Protein AF-A0A2E1Q0H0-F1 (afdb_monomer)

pLDDT: mean 89.36, std 10.42, range [52.34, 98.38]

Foldseek 3Di:
DWAEEEEEAPFPCLVVLVVQCCVVPVRHYYQYNDQFPLVSVLVVLVVTPDQKYKYQYSQKHFDPPDDPDCPPPPDDLLEKEAEWEQELLLRDIDRQSTIIMDGSVLSVDDDQPALDSRQSSRVHYHYDDHYTTYGHQQPDLLSLLLSLLSVLLCLLLVRHPPDDPVVSVVSLCSQQPPQRPGPNSVSSNNSNVNSNVCCVVPSVCVCSSPSVVSSVVVCVVPPDD

Nearest PDB structures (foldseek):
  7msp-assembly2_B  TM=4.372E-01  e=1.118E-04  Bacillus subtilis subsp. subtilis str. 168
  3hl3-assembly1_A  TM=5.831E-01  e=4.406E-03  Bacillus anthracis
  5xhw-assembly1_A  TM=5.240E-01  e=6.925E-03  Yersinia pseudotuberculosis
  7d46-assembly1_F  TM=4.540E-01  e=5.608E-02  Homo sapiens
  6oew-assembly1_A  TM=4.054E-01  e=6.279E-02  Leptospira borgpetersenii serovar Hardjo-bovis str. JB197

Solvent-accessible surface area (backbone atoms only — not comparable to full-atom values): 12324 Å² total; per-residue (Å²): 127,60,42,39,30,38,40,32,66,83,51,89,48,22,66,61,30,47,51,59,46,37,76,77,38,76,82,49,42,77,47,68,66,47,80,51,71,64,55,39,52,38,53,46,40,71,69,39,87,41,74,35,32,36,40,34,36,24,36,33,39,71,41,88,90,45,71,83,72,58,89,87,56,88,76,56,82,72,35,29,39,32,23,23,8,36,35,69,73,45,76,45,72,39,69,62,70,29,43,32,38,38,43,37,70,65,57,72,64,92,80,82,85,44,94,50,53,72,60,60,59,30,88,41,73,42,79,42,99,47,67,35,26,37,49,53,53,46,92,41,58,67,45,12,17,50,54,28,15,48,49,31,17,41,60,62,43,61,72,53,74,91,68,48,70,69,64,45,52,51,51,55,46,28,45,68,66,47,82,42,92,52,93,28,37,71,28,27,36,50,14,23,54,52,14,36,51,45,19,72,79,40,59,82,49,90,53,69,82,38,62,69,59,50,52,52,50,53,42,56,76,75,71,56,131

Radius of gyration: 16.9 Å; Cα contacts (8 Å, |Δi|>4): 425; chains: 1; bounding box: 39×38×56 Å

Secondary structure (DSSP, 8-state):
--EEEEEESS-TTHHHHHHHHHHH-TT-EEEES-SSHHHHHHHHHHH-SSSEEEEEETTEEEPTT-----TT----TT-EEEEEEEETTTTEEESTT--EEEEGGGGSSS----SSHHHHHHSSEEEEEEEEEEE---SSHHHHHHHHHHHHHHHHHT-STT--HHHHHHHHHHHHH----STTHHHHHHHHHHHHHHHHH-TT-TTTT-HHHHHHHHHHHHT--

Structure (mmCIF, N/CA/C/O backbone):
data_AF-A0A2E1Q0H0-F1
#
_entry.id   AF-A0A2E1Q0H0-F1
#
loop_
_atom_site.group_PDB
_atom_site.id
_atom_site.type_symbol
_atom_site.label_atom_id
_atom_site.label_alt_id
_atom_site.label_comp_id
_atom_site.label_asym_id
_atom_site.label_entity_id
_atom_site.label_seq_id
_atom_site.pdbx_PDB_ins_code
_atom_site.Cartn_x
_atom_site.Cartn_y
_atom_site.Cartn_z
_atom_site.occupancy
_atom_site.B_iso_or_equiv
_atom_site.auth_seq_id
_atom_site.auth_comp_id
_atom_site.auth_asym_id
_atom_site.auth_atom_id
_atom_site.pdbx_PDB_model_num
ATOM 1 N N . MET A 1 1 ? -13.600 -2.087 20.059 1.00 85.31 1 MET A N 1
ATOM 2 C CA . MET A 1 1 ? -12.785 -2.436 18.878 1.00 85.31 1 MET A CA 1
ATOM 3 C C . MET A 1 1 ? -12.964 -1.301 17.889 1.00 85.31 1 MET A C 1
ATOM 5 O O . MET A 1 1 ? -14.052 -0.739 17.881 1.00 85.31 1 MET A O 1
ATOM 9 N N . PHE A 1 2 ? -11.919 -0.896 17.174 1.00 93.56 2 PHE A N 1
ATOM 10 C CA . PHE A 1 2 ? -12.047 0.156 16.162 1.00 93.56 2 PHE A CA 1
ATOM 11 C C . PHE A 1 2 ? -12.665 -0.401 14.882 1.00 93.56 2 PHE A C 1
ATOM 13 O O . PHE A 1 2 ? -12.573 -1.607 14.640 1.00 93.56 2 PHE A O 1
ATOM 20 N N . ASP A 1 3 ? -13.283 0.469 14.086 1.00 96.50 3 ASP A N 1
ATOM 21 C CA . ASP A 1 3 ? -13.816 0.093 12.776 1.00 96.50 3 ASP A CA 1
ATOM 22 C C . ASP A 1 3 ? -12.697 -0.434 11.862 1.00 96.50 3 ASP A C 1
ATOM 24 O O . ASP A 1 3 ? -11.571 0.065 11.902 1.00 96.50 3 ASP A O 1
ATOM 28 N N . ILE A 1 4 ? -13.003 -1.436 11.033 1.00 98.00 4 ILE A N 1
ATOM 29 C CA . ILE A 1 4 ? -12.069 -2.012 10.055 1.00 98.00 4 ILE A CA 1
ATOM 30 C C . ILE A 1 4 ? -12.620 -1.756 8.657 1.00 98.00 4 ILE A C 1
ATOM 32 O O . ILE A 1 4 ? -13.712 -2.223 8.330 1.00 98.00 4 ILE A O 1
ATOM 36 N N . PHE A 1 5 ? -11.840 -1.075 7.823 1.00 98.31 5 PHE A N 1
ATOM 37 C CA . PHE A 1 5 ? -12.171 -0.821 6.427 1.00 98.31 5 PHE A CA 1
ATOM 38 C C . PHE A 1 5 ? -11.182 -1.524 5.499 1.00 98.31 5 PHE A C 1
ATOM 40 O O . PHE A 1 5 ? -9.992 -1.219 5.475 1.00 98.31 5 PHE A O 1
ATOM 47 N N . PHE A 1 6 ? -11.680 -2.461 4.702 1.00 98.19 6 PHE A N 1
ATOM 48 C CA . PHE A 1 6 ? -10.952 -3.019 3.571 1.00 98.19 6 PHE A CA 1
ATOM 49 C C . PHE A 1 6 ? -11.075 -2.068 2.381 1.00 98.19 6 PHE A C 1
ATOM 51 O O . PHE A 1 6 ? -12.187 -1.749 1.954 1.00 98.19 6 PHE A O 1
ATOM 58 N N . VAL A 1 7 ? -9.951 -1.597 1.857 1.00 97.44 7 VAL A N 1
ATOM 59 C CA . VAL A 1 7 ? -9.887 -0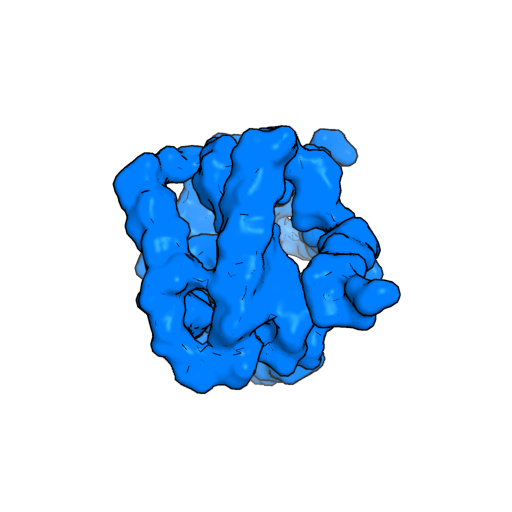.552 0.835 1.00 97.44 7 VAL A CA 1
ATOM 60 C C . VAL A 1 7 ? -9.337 -1.151 -0.448 1.00 97.44 7 VAL A C 1
ATOM 62 O O . VAL A 1 7 ? -8.189 -1.568 -0.497 1.00 97.44 7 VAL A O 1
ATOM 65 N N . SER A 1 8 ? -10.159 -1.193 -1.494 1.00 95.88 8 SER A N 1
ATOM 66 C CA . SER A 1 8 ? -9.814 -1.846 -2.765 1.00 95.88 8 SER A CA 1
ATOM 67 C C . SER A 1 8 ? -10.192 -0.990 -3.967 1.00 95.88 8 SER A C 1
ATOM 69 O O . SER A 1 8 ? -11.183 -0.256 -3.931 1.00 95.88 8 SER A O 1
ATOM 71 N N . TYR A 1 9 ? -9.442 -1.119 -5.053 1.00 94.00 9 TYR A N 1
ATOM 72 C CA . TYR A 1 9 ? -9.681 -0.402 -6.298 1.00 94.00 9 TYR A CA 1
ATOM 73 C C . TYR A 1 9 ? -9.649 -1.333 -7.512 1.00 94.00 9 TYR A C 1
ATOM 75 O O . TYR A 1 9 ? -10.709 -1.666 -8.038 1.00 94.00 9 TYR A O 1
ATOM 83 N N . ARG A 1 10 ? -8.459 -1.750 -7.956 1.00 91.75 10 ARG A N 1
ATOM 84 C CA . ARG A 1 10 ? -8.250 -2.554 -9.179 1.00 91.75 10 ARG A CA 1
ATOM 85 C C . ARG A 1 10 ? -7.415 -3.813 -8.935 1.00 91.75 10 ARG A C 1
ATOM 87 O O . ARG A 1 10 ? -6.972 -4.423 -9.898 1.00 91.75 10 ARG A O 1
ATOM 94 N N . GLU A 1 11 ? -7.157 -4.166 -7.678 1.00 92.69 11 GLU A N 1
ATOM 95 C CA . GLU A 1 11 ? -6.350 -5.331 -7.326 1.00 92.69 11 GLU A CA 1
ATOM 96 C C . GLU A 1 11 ? -7.116 -6.620 -7.645 1.00 92.69 11 GLU A C 1
ATOM 98 O O . GLU A 1 11 ? -8.209 -6.854 -7.125 1.00 92.69 11 GLU A O 1
ATOM 103 N N . SER A 1 12 ? -6.518 -7.475 -8.466 1.00 91.81 12 SER A N 1
ATOM 104 C CA . SER A 1 12 ? -7.071 -8.762 -8.906 1.00 91.81 12 SER A CA 1
ATOM 105 C C . SER A 1 12 ? -7.474 -9.691 -7.752 1.00 91.81 12 SER A C 1
ATOM 107 O O .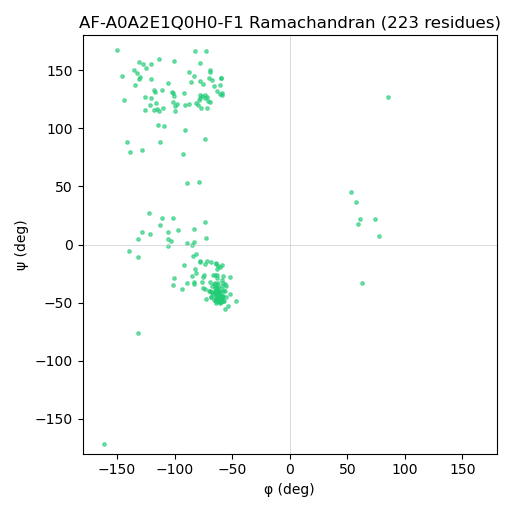 SER A 1 12 ? -8.508 -10.354 -7.822 1.00 91.81 12 SER A O 1
ATOM 109 N N . ASN A 1 13 ? -6.718 -9.685 -6.650 1.00 91.38 13 ASN A N 1
ATOM 110 C CA . ASN A 1 13 ? -6.992 -10.506 -5.465 1.00 91.38 13 ASN A CA 1
ATOM 111 C C . ASN A 1 13 ? -7.900 -9.859 -4.408 1.00 91.38 13 ASN A C 1
ATOM 113 O O . ASN A 1 13 ? -8.171 -10.490 -3.380 1.00 91.38 13 ASN A O 1
ATOM 117 N N . ALA A 1 14 ? -8.402 -8.640 -4.632 1.00 95.38 14 ALA A N 1
ATOM 118 C CA . ALA A 1 14 ? -9.162 -7.909 -3.618 1.00 95.38 14 ALA A CA 1
ATOM 119 C C . ALA A 1 14 ? -10.397 -8.670 -3.118 1.00 95.38 14 ALA A C 1
ATOM 121 O O . ALA A 1 14 ? -10.673 -8.664 -1.920 1.00 95.38 14 ALA A O 1
ATOM 122 N N . ASP A 1 15 ? -11.133 -9.346 -4.002 1.00 96.94 15 ASP A N 1
ATOM 123 C CA . ASP A 1 15 ? -12.352 -10.066 -3.615 1.00 96.94 15 ASP A CA 1
ATOM 124 C C . ASP A 1 15 ? -12.057 -11.273 -2.727 1.00 96.94 15 ASP A C 1
ATOM 126 O O . ASP A 1 15 ? -12.742 -11.496 -1.727 1.00 96.94 15 ASP A O 1
ATOM 130 N N . LYS A 1 16 ? -10.997 -12.020 -3.042 1.00 95.94 16 LYS A N 1
ATOM 131 C CA . LYS A 1 16 ? -10.551 -13.150 -2.225 1.00 95.94 16 LYS A CA 1
ATOM 132 C C . LYS A 1 16 ? -10.064 -12.678 -0.855 1.00 95.94 16 LYS A C 1
ATOM 134 O O . LYS A 1 16 ? -10.500 -13.209 0.164 1.00 95.94 16 LYS A O 1
ATOM 139 N N . ASN A 1 17 ? -9.222 -11.646 -0.827 1.00 96.31 17 ASN A N 1
ATOM 140 C CA . ASN A 1 17 ? -8.716 -11.057 0.414 1.00 96.31 17 ASN A CA 1
ATOM 141 C C . ASN A 1 17 ? -9.853 -10.487 1.280 1.00 96.31 17 ASN A C 1
ATOM 143 O O . ASN A 1 17 ? -9.841 -10.638 2.503 1.00 96.31 17 ASN A O 1
ATOM 147 N N . TRP A 1 18 ? -10.868 -9.889 0.652 1.00 97.88 18 TRP A N 1
ATOM 148 C CA . TRP A 1 18 ? -12.070 -9.414 1.329 1.00 97.88 18 TRP A CA 1
ATOM 149 C C . TRP A 1 18 ? -12.860 -10.552 1.980 1.00 97.88 18 TRP A C 1
ATOM 151 O O . TRP A 1 18 ? -13.240 -10.434 3.145 1.00 97.88 18 TRP A O 1
ATOM 161 N N . VAL A 1 19 ? -13.094 -11.654 1.259 1.00 97.94 19 VAL A N 1
ATOM 162 C CA . VAL A 1 19 ? -13.788 -12.833 1.801 1.00 97.94 19 VAL A CA 1
ATOM 163 C C . VAL A 1 19 ? -13.026 -13.406 2.999 1.00 97.94 19 VAL A C 1
ATOM 165 O O . VAL A 1 19 ? -13.635 -13.632 4.047 1.00 97.94 19 VAL A O 1
ATOM 168 N N . ASP A 1 20 ? -11.704 -13.557 2.888 1.00 96.50 20 ASP A N 1
ATOM 169 C CA . ASP A 1 20 ? -10.841 -14.045 3.973 1.00 96.50 20 ASP A CA 1
ATOM 170 C C . ASP A 1 20 ? -10.902 -13.131 5.213 1.00 96.50 20 ASP A C 1
ATOM 172 O O . ASP A 1 20 ? -11.022 -13.612 6.347 1.00 96.50 20 ASP A O 1
ATOM 176 N N . LEU A 1 21 ? -10.854 -11.806 5.018 1.00 97.62 21 LEU A N 1
ATOM 177 C CA . LEU A 1 21 ? -10.979 -10.832 6.105 1.00 97.62 21 LEU A CA 1
ATOM 178 C C . LEU A 1 21 ? -12.363 -10.910 6.758 1.00 97.62 21 LEU A C 1
ATOM 180 O O . LEU A 1 21 ? -12.457 -11.010 7.981 1.00 97.62 21 LEU A O 1
ATOM 184 N N . LYS A 1 22 ? -13.432 -10.875 5.957 1.00 97.88 22 LYS A N 1
ATOM 185 C CA . LYS A 1 22 ? -14.823 -10.835 6.428 1.00 97.88 22 LYS A CA 1
ATOM 186 C C . LYS A 1 22 ? -15.216 -12.108 7.176 1.00 97.88 22 LYS A C 1
ATOM 188 O O . LYS A 1 22 ? -15.978 -12.028 8.135 1.00 97.88 22 LYS A O 1
ATOM 193 N N . ALA A 1 23 ? -14.662 -13.257 6.787 1.00 97.56 23 ALA A N 1
ATOM 194 C CA . ALA A 1 23 ? -14.858 -14.522 7.491 1.00 97.56 23 ALA A CA 1
ATOM 195 C C . ALA A 1 23 ? -14.297 -14.494 8.924 1.00 97.56 23 ALA A C 1
ATOM 197 O O . ALA A 1 23 ? -14.882 -15.092 9.825 1.00 97.56 23 ALA A O 1
ATOM 198 N N . ARG A 1 24 ? -13.180 -13.787 9.150 1.00 96.00 24 ARG A N 1
ATOM 199 C CA . ARG A 1 24 ? -12.546 -13.646 10.474 1.00 96.00 24 ARG A CA 1
ATOM 200 C C . ARG A 1 24 ? -13.082 -12.461 11.272 1.00 96.00 24 ARG A C 1
ATOM 202 O O . ARG A 1 24 ? -13.171 -12.540 12.493 1.00 96.00 24 ARG A O 1
ATOM 209 N N . PHE A 1 25 ? -13.445 -11.380 10.588 1.00 96.69 25 PHE A N 1
ATOM 210 C CA . PHE A 1 25 ? -13.912 -10.129 11.178 1.00 96.69 25 PHE A CA 1
ATOM 211 C C . PHE A 1 25 ? -15.243 -9.712 10.529 1.00 96.69 25 PHE A C 1
ATOM 213 O O . PHE A 1 25 ? -15.258 -8.858 9.639 1.00 96.69 25 PHE A O 1
ATOM 220 N N . PRO A 1 26 ? -16.382 -10.288 10.969 1.00 97.19 26 PRO A N 1
ATOM 221 C CA . PRO A 1 26 ? -17.691 -10.050 10.355 1.00 97.19 26 PRO A CA 1
ATOM 222 C C . PRO A 1 26 ? -18.164 -8.594 10.387 1.00 97.19 26 PRO A C 1
ATOM 224 O O . PRO A 1 26 ? -19.006 -8.220 9.579 1.00 97.19 26 PRO A O 1
ATOM 227 N N . GLU A 1 27 ? -17.614 -7.757 11.266 1.00 96.19 27 GLU A N 1
ATOM 228 C CA . GLU A 1 27 ? -17.919 -6.319 11.350 1.00 96.19 27 GLU A CA 1
ATOM 229 C C . GLU A 1 27 ? -17.105 -5.463 10.365 1.00 96.19 27 GLU A C 1
ATOM 231 O O . GLU A 1 27 ? -17.392 -4.280 10.194 1.00 96.19 27 GLU A O 1
ATOM 236 N N . ALA A 1 28 ? -16.096 -6.035 9.691 1.00 98.00 28 ALA A N 1
ATOM 237 C CA . ALA A 1 28 ? -15.306 -5.301 8.708 1.00 98.00 28 ALA A CA 1
ATOM 238 C C . ALA A 1 28 ? -16.201 -4.771 7.579 1.00 98.00 28 ALA A C 1
ATOM 240 O O . ALA A 1 28 ? -17.147 -5.436 7.146 1.00 98.00 28 ALA A O 1
ATOM 241 N N . GLN A 1 29 ? -15.892 -3.581 7.084 1.00 98.38 29 GLN A N 1
ATOM 242 C CA . GLN A 1 29 ? -16.587 -2.919 5.982 1.00 98.38 29 GLN A CA 1
ATOM 243 C C . GLN A 1 29 ? -15.651 -2.811 4.779 1.00 98.38 29 GLN A C 1
ATOM 245 O O . GLN A 1 29 ? -14.433 -2.904 4.931 1.00 98.38 29 GLN A O 1
ATOM 250 N N . ARG A 1 30 ? -16.203 -2.626 3.578 1.00 98.25 30 ARG A N 1
ATOM 251 C CA . ARG A 1 30 ? -15.415 -2.493 2.348 1.00 98.25 30 ARG A CA 1
ATOM 252 C C . ARG A 1 30 ? -15.692 -1.159 1.674 1.0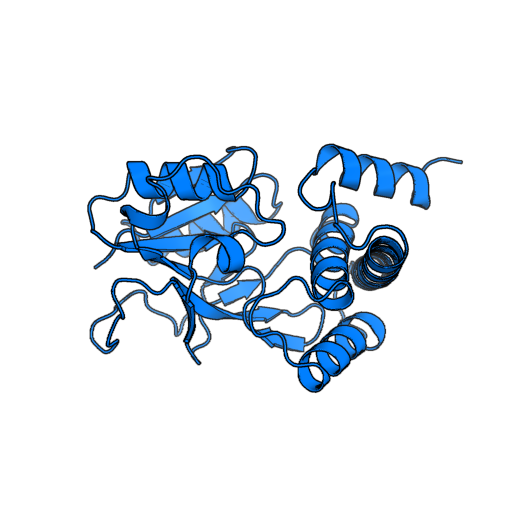0 98.25 30 ARG A C 1
ATOM 254 O O . ARG A 1 30 ? -16.837 -0.857 1.355 1.00 98.25 30 ARG A O 1
ATOM 261 N N . ILE A 1 31 ? -14.625 -0.414 1.407 1.00 98.06 31 ILE A N 1
ATOM 262 C CA . ILE A 1 31 ? -14.612 0.732 0.502 1.00 98.06 31 ILE A CA 1
ATOM 263 C C . ILE A 1 31 ? -14.025 0.243 -0.822 1.00 98.06 31 ILE A C 1
A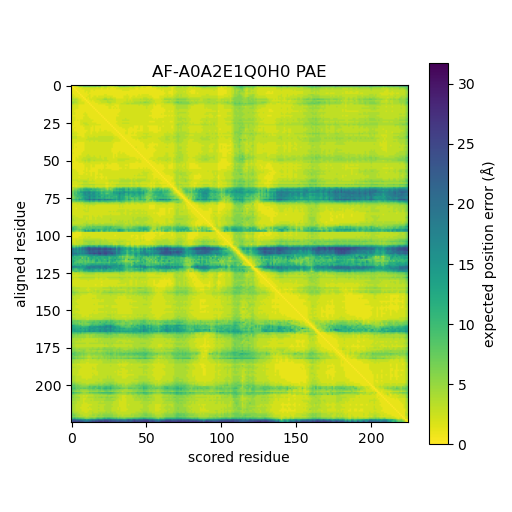TOM 265 O O . ILE A 1 31 ? -12.898 -0.257 -0.868 1.00 98.06 31 ILE A O 1
ATOM 269 N N . HIS A 1 32 ? -14.805 0.331 -1.898 1.00 97.62 32 HIS A N 1
ATOM 270 C CA . HIS A 1 32 ? -14.414 -0.191 -3.204 1.00 97.62 32 HIS A CA 1
ATOM 271 C C . HIS A 1 32 ? -14.625 0.836 -4.318 1.00 97.62 32 HIS A C 1
ATOM 273 O O . HIS A 1 32 ? -15.607 1.575 -4.304 1.00 97.62 32 HIS A O 1
ATOM 279 N N . GLY A 1 33 ? -13.710 0.863 -5.289 1.00 95.88 33 GLY A N 1
ATOM 280 C CA . GLY A 1 33 ? -13.867 1.644 -6.520 1.00 95.88 33 GLY A CA 1
ATOM 281 C C . GLY A 1 33 ? -13.602 3.146 -6.368 1.00 95.88 33 GLY A C 1
ATOM 282 O O . GLY A 1 33 ? -13.817 3.902 -7.313 1.00 95.88 33 GLY A O 1
ATOM 283 N N . VAL A 1 34 ? -13.113 3.595 -5.209 1.00 94.56 34 VAL A N 1
ATOM 284 C CA . VAL A 1 34 ? -12.784 5.007 -4.975 1.00 94.56 34 VAL A CA 1
ATOM 285 C C . VAL A 1 34 ? -11.423 5.330 -5.592 1.00 94.56 34 VAL A C 1
ATOM 287 O O . VAL A 1 34 ? -10.406 4.740 -5.229 1.00 94.56 34 VAL A O 1
ATOM 290 N N . ARG A 1 35 ? -11.397 6.282 -6.531 1.00 91.25 35 ARG A N 1
ATOM 291 C CA . ARG A 1 35 ? -10.165 6.705 -7.209 1.00 91.25 35 ARG A CA 1
ATOM 292 C C . ARG A 1 35 ? -9.244 7.452 -6.241 1.00 91.25 35 ARG A C 1
ATOM 294 O O . ARG A 1 35 ? -9.615 8.502 -5.719 1.00 91.25 35 ARG A O 1
ATOM 301 N N . GLY A 1 36 ? -8.020 6.948 -6.089 1.00 88.00 36 GLY A N 1
ATOM 302 C CA . GLY A 1 36 ? -6.984 7.526 -5.232 1.00 88.00 36 GLY A CA 1
ATOM 303 C C . GLY A 1 36 ? -7.094 7.055 -3.780 1.00 88.00 36 GLY A C 1
ATOM 304 O O . GLY A 1 36 ? -8.140 7.183 -3.147 1.00 88.00 36 GLY A O 1
ATOM 305 N N . ILE A 1 37 ? -5.988 6.538 -3.235 1.00 88.19 37 ILE A N 1
ATOM 306 C CA . ILE A 1 37 ? -5.973 5.923 -1.898 1.00 88.19 37 ILE A CA 1
ATOM 307 C C . ILE A 1 37 ? -6.334 6.921 -0.785 1.00 88.19 37 ILE A C 1
ATOM 309 O O . ILE A 1 37 ? -7.008 6.553 0.171 1.00 88.19 37 ILE A O 1
ATOM 313 N N . TYR A 1 38 ? -5.968 8.199 -0.947 1.00 88.06 38 TYR A N 1
ATOM 314 C CA . TYR A 1 38 ? -6.356 9.266 -0.023 1.00 88.06 38 TYR A CA 1
ATOM 315 C C . TYR A 1 38 ? -7.877 9.415 0.076 1.00 88.06 38 TYR A C 1
ATOM 317 O O . TYR A 1 38 ? -8.432 9.385 1.171 1.00 88.06 38 TYR A O 1
ATOM 325 N N . ASN A 1 39 ? -8.558 9.489 -1.071 1.00 90.44 39 ASN A N 1
ATOM 326 C CA . ASN A 1 39 ? -10.013 9.607 -1.121 1.00 90.44 39 ASN A CA 1
ATOM 327 C C . ASN A 1 39 ? -10.682 8.376 -0.506 1.00 90.44 39 ASN A C 1
ATOM 329 O O . ASN A 1 39 ? -11.644 8.506 0.244 1.00 90.44 39 ASN A O 1
ATOM 333 N N . ALA A 1 40 ? -10.146 7.182 -0.772 1.00 93.19 40 ALA A N 1
ATOM 334 C CA . ALA A 1 40 ? -10.682 5.946 -0.219 1.00 93.19 40 ALA A CA 1
ATOM 335 C C . ALA A 1 40 ? -10.553 5.885 1.315 1.00 93.19 40 ALA A C 1
ATOM 337 O O . ALA A 1 40 ? -11.497 5.488 2.001 1.00 93.19 40 ALA A O 1
ATOM 338 N N . TYR A 1 41 ? -9.422 6.334 1.867 1.00 93.12 41 TYR A N 1
ATOM 339 C CA . TYR A 1 41 ? -9.252 6.484 3.313 1.00 93.12 41 TYR A CA 1
ATOM 340 C C . TYR A 1 41 ? -10.146 7.590 3.894 1.00 93.12 41 TYR A C 1
ATOM 342 O O . TYR A 1 41 ? -10.687 7.415 4.982 1.00 93.12 41 TYR A O 1
ATOM 350 N N . GLY A 1 42 ? -10.371 8.684 3.164 1.00 92.56 42 GLY A N 1
ATOM 351 C CA . GLY A 1 42 ? -11.323 9.728 3.549 1.00 92.56 42 GLY A CA 1
ATOM 352 C C . GLY A 1 42 ? -12.765 9.214 3.633 1.00 92.56 42 GLY A C 1
ATOM 353 O O . GLY A 1 42 ? -13.479 9.529 4.584 1.00 92.56 42 GLY A O 1
ATOM 354 N N . GLU A 1 43 ? -13.191 8.362 2.698 1.00 94.94 43 GLU A N 1
ATOM 355 C CA . GLU A 1 43 ? -14.499 7.694 2.769 1.00 94.94 43 GLU A CA 1
ATOM 356 C C . GLU A 1 43 ? -14.600 6.749 3.975 1.00 94.94 43 GLU A C 1
ATOM 358 O O . GLU A 1 43 ? -15.618 6.748 4.671 1.00 94.94 43 GLU A O 1
ATOM 363 N N . ALA A 1 44 ? -13.531 6.008 4.287 1.00 95.94 44 ALA A N 1
ATOM 364 C CA . ALA A 1 44 ? -13.458 5.211 5.511 1.00 95.94 44 ALA A CA 1
ATOM 365 C C . ALA A 1 44 ? -13.574 6.092 6.770 1.00 95.94 44 ALA A C 1
ATOM 367 O O . ALA A 1 44 ? -14.366 5.790 7.662 1.00 95.94 44 ALA A O 1
ATOM 368 N N . ALA A 1 45 ? -12.869 7.226 6.821 1.00 94.62 45 ALA A N 1
ATOM 369 C CA . ALA A 1 45 ? -12.932 8.164 7.941 1.00 94.62 45 ALA A CA 1
ATOM 370 C C . ALA A 1 45 ? -14.347 8.729 8.154 1.00 94.62 45 ALA A C 1
ATOM 372 O O . ALA A 1 45 ? -14.818 8.809 9.291 1.00 94.62 45 ALA A O 1
ATOM 373 N N . LYS A 1 46 ? -15.066 9.074 7.075 1.00 94.69 46 LYS A N 1
ATOM 374 C CA . LYS A 1 46 ? -16.464 9.539 7.144 1.00 94.69 46 LYS A CA 1
ATOM 375 C C . LYS A 1 46 ? -17.395 8.479 7.737 1.00 94.69 46 LYS A C 1
ATOM 377 O O . LYS A 1 46 ? -18.266 8.821 8.536 1.00 94.69 46 LYS A O 1
ATOM 382 N N . GLN A 1 47 ? -17.199 7.212 7.370 1.00 96.38 47 GLN A N 1
ATOM 383 C CA . GLN A 1 47 ? -18.027 6.087 7.824 1.00 96.38 47 GLN A CA 1
ATOM 384 C C . GLN A 1 47 ? -17.634 5.555 9.209 1.00 96.38 47 GLN A C 1
ATOM 386 O O . GLN A 1 47 ? -18.458 4.926 9.877 1.00 96.38 47 GLN A O 1
ATOM 391 N N . ALA A 1 48 ? -16.403 5.814 9.658 1.00 96.19 48 ALA A N 1
ATOM 392 C CA . ALA A 1 48 ? -15.913 5.397 10.964 1.00 96.19 48 ALA A CA 1
ATOM 393 C C . ALA A 1 48 ? -16.775 5.986 12.091 1.00 96.19 48 ALA A C 1
ATOM 395 O O . ALA A 1 48 ? -17.006 7.199 12.169 1.00 96.19 48 ALA A O 1
ATOM 396 N N . LYS A 1 49 ? -17.228 5.115 12.990 1.00 95.56 49 LYS A N 1
ATOM 397 C CA . LYS A 1 49 ? -17.983 5.440 14.203 1.00 95.56 49 LYS A CA 1
ATOM 398 C C . LYS A 1 49 ? -17.060 5.626 15.403 1.00 95.56 49 LYS A C 1
ATOM 400 O O . LYS A 1 49 ? -17.478 6.212 16.400 1.00 95.56 49 LYS A O 1
ATOM 405 N N . THR A 1 50 ? -15.819 5.150 15.321 1.00 93.31 50 THR A N 1
ATOM 406 C CA . THR A 1 50 ? -14.802 5.337 16.356 1.00 93.31 50 THR A CA 1
ATOM 407 C C . THR A 1 50 ? -13.802 6.454 16.018 1.00 93.31 50 THR A C 1
ATOM 409 O O . THR A 1 50 ? -13.618 6.782 14.846 1.00 93.31 50 THR A O 1
ATOM 412 N N . PRO A 1 51 ? -13.110 7.041 17.021 1.00 90.31 51 PRO A N 1
ATOM 413 C CA . PRO A 1 51 ? -12.100 8.087 16.787 1.00 90.31 51 PRO A CA 1
ATOM 414 C C . PRO A 1 51 ? -10.875 7.620 15.985 1.00 90.31 51 PRO A C 1
ATOM 416 O O . PRO A 1 51 ? -10.122 8.439 15.470 1.00 90.31 51 PRO A O 1
ATOM 419 N N . TYR A 1 52 ? -10.680 6.304 15.886 1.00 92.12 52 TYR A N 1
ATOM 420 C CA . TYR A 1 52 ? -9.654 5.660 15.071 1.00 92.12 52 TYR A CA 1
ATOM 421 C C . TYR A 1 52 ? -10.301 4.625 14.175 1.00 92.12 52 TYR A C 1
ATOM 423 O O . TYR A 1 52 ? -11.334 4.068 14.543 1.00 92.12 52 TYR A O 1
ATOM 431 N N . PHE A 1 53 ? -9.674 4.310 13.052 1.00 94.56 53 PHE A N 1
ATOM 432 C CA . PHE A 1 53 ? -10.126 3.231 12.185 1.00 94.56 53 PHE A CA 1
ATOM 433 C C . PHE A 1 53 ? -8.948 2.522 11.529 1.00 94.56 53 PHE A C 1
ATOM 435 O O . PHE A 1 53 ? -7.918 3.127 11.215 1.00 94.56 53 PHE A O 1
ATOM 442 N N . PHE A 1 54 ? -9.096 1.216 11.355 1.00 96.75 54 PHE A N 1
ATOM 443 C CA . PHE A 1 54 ? -8.157 0.405 10.610 1.00 96.75 54 PHE A CA 1
ATOM 444 C C . PHE A 1 54 ? -8.446 0.479 9.118 1.00 96.75 54 PHE A C 1
ATOM 446 O O . PHE A 1 54 ? -9.601 0.493 8.690 1.00 96.75 54 PHE A O 1
ATOM 453 N N . THR A 1 55 ? -7.378 0.437 8.334 1.00 97.12 55 THR A N 1
ATOM 454 C CA . THR A 1 55 ? -7.428 0.189 6.895 1.00 97.12 55 THR A CA 1
ATOM 455 C C . THR A 1 55 ? -6.626 -1.060 6.561 1.00 97.12 55 THR A C 1
ATOM 457 O O . THR A 1 55 ? -5.579 -1.320 7.163 1.00 97.12 55 THR A O 1
ATOM 460 N N . VAL A 1 56 ? -7.141 -1.832 5.610 1.00 97.38 56 VAL A N 1
ATOM 461 C CA . VAL A 1 56 ? -6.478 -2.984 4.996 1.00 97.38 56 VAL A CA 1
ATOM 462 C C . VAL A 1 56 ? -6.489 -2.748 3.491 1.00 97.38 56 VAL A C 1
ATOM 464 O O . VAL A 1 56 ? -7.570 -2.668 2.909 1.00 97.38 56 VAL A O 1
ATOM 467 N N . ASP A 1 57 ? -5.315 -2.596 2.877 1.00 95.06 57 ASP A N 1
ATOM 468 C CA . ASP A 1 57 ? -5.204 -2.371 1.431 1.00 95.06 57 ASP A CA 1
ATOM 469 C C . ASP A 1 57 ? -5.606 -3.647 0.653 1.00 95.06 57 ASP A C 1
ATOM 471 O O . ASP A 1 57 ? -5.455 -4.768 1.144 1.00 95.06 57 ASP A O 1
ATOM 475 N N . GLY A 1 58 ? -6.168 -3.491 -0.548 1.00 95.31 58 GLY A N 1
ATOM 476 C CA . GLY A 1 58 ? -6.864 -4.564 -1.273 1.00 95.31 58 GLY A CA 1
ATOM 477 C C . GLY A 1 58 ? -5.987 -5.758 -1.660 1.00 95.31 58 GLY A C 1
ATOM 478 O O . GLY A 1 58 ? -6.460 -6.891 -1.775 1.00 95.31 58 GLY A O 1
ATOM 479 N N . ASP A 1 59 ? -4.692 -5.520 -1.808 1.00 94.06 59 ASP A N 1
ATOM 480 C CA . ASP A 1 59 ? -3.665 -6.518 -2.089 1.00 94.06 59 ASP A CA 1
ATOM 481 C C . ASP A 1 59 ? -3.169 -7.250 -0.830 1.00 94.06 59 ASP A C 1
ATOM 483 O O . ASP A 1 59 ? -2.284 -8.092 -0.937 1.00 94.06 59 ASP A O 1
ATOM 487 N N . ASN A 1 60 ? -3.709 -6.977 0.362 1.00 95.56 60 ASN A N 1
ATOM 488 C CA . ASN A 1 60 ? -3.224 -7.575 1.604 1.00 95.56 60 ASN A CA 1
ATOM 489 C C . ASN A 1 60 ? -4.101 -8.712 2.119 1.00 95.56 60 ASN A C 1
ATOM 491 O O . ASN A 1 60 ? -5.307 -8.572 2.332 1.00 95.56 60 ASN A O 1
ATOM 495 N N . ARG A 1 61 ? -3.436 -9.817 2.457 1.00 95.25 61 ARG A N 1
ATOM 496 C CA . ARG A 1 61 ? -4.007 -10.939 3.195 1.00 95.25 61 ARG A CA 1
ATOM 497 C C . ARG A 1 61 ? -3.575 -10.873 4.655 1.00 95.25 61 ARG A C 1
ATOM 499 O O . ARG A 1 61 ? -2.384 -10.889 4.954 1.00 95.25 61 ARG A O 1
ATOM 506 N N . ILE A 1 62 ? -4.536 -10.836 5.576 1.00 96.69 62 ILE A N 1
ATOM 507 C CA . ILE A 1 62 ? -4.249 -10.802 7.018 1.00 96.69 62 ILE A CA 1
ATOM 508 C C . ILE A 1 62 ? -3.725 -12.160 7.492 1.00 96.69 62 ILE A C 1
ATOM 510 O O . ILE A 1 62 ? -4.387 -13.185 7.301 1.00 96.69 62 ILE A O 1
ATOM 514 N N . VAL A 1 63 ? -2.573 -12.180 8.170 1.00 95.75 63 VAL A N 1
ATOM 515 C CA . VAL A 1 63 ? -1.999 -13.425 8.710 1.00 95.75 63 VAL A CA 1
ATOM 516 C C . VAL A 1 63 ? -2.851 -13.963 9.863 1.00 95.75 63 VAL A C 1
ATOM 518 O O . VAL A 1 63 ? -3.527 -13.209 10.569 1.00 95.75 63 VAL A O 1
ATOM 521 N N . SER A 1 64 ? -2.870 -15.282 10.061 1.00 94.88 64 SER A N 1
ATOM 522 C CA . SER A 1 64 ? -3.751 -15.931 11.048 1.00 94.88 64 SER A CA 1
ATOM 523 C C . SER A 1 64 ? -3.461 -15.520 12.494 1.00 94.88 64 SER A C 1
ATOM 525 O O . SER A 1 64 ? -4.377 -15.504 13.310 1.00 94.88 64 SER A O 1
ATOM 527 N N . SER A 1 65 ? -2.213 -15.157 12.797 1.00 93.19 65 SER A N 1
ATOM 528 C CA . SER A 1 65 ? -1.777 -14.719 14.126 1.00 93.19 65 SER A CA 1
ATOM 529 C C . SER A 1 65 ? -2.149 -13.277 14.471 1.00 93.19 65 SER A C 1
ATOM 531 O O . SER A 1 65 ? -2.036 -12.906 15.633 1.00 93.19 65 SER A O 1
ATOM 533 N N . PHE A 1 66 ? -2.547 -12.463 13.490 1.00 94.50 66 PHE A N 1
ATOM 534 C CA . PHE A 1 66 ? -2.856 -11.053 13.710 1.00 94.50 66 PHE A CA 1
ATOM 535 C C . PHE A 1 66 ? -4.307 -10.851 14.155 1.00 94.50 66 PHE A C 1
ATOM 537 O O . PHE A 1 66 ? -5.223 -11.465 13.600 1.00 94.50 66 PHE A O 1
ATOM 544 N N . ASP A 1 67 ? -4.514 -9.943 15.105 1.00 92.62 67 ASP A N 1
ATOM 545 C CA . ASP A 1 67 ? -5.827 -9.484 15.551 1.00 92.62 67 ASP A CA 1
ATOM 546 C C . ASP A 1 67 ? -5.859 -7.951 15.624 1.00 92.62 67 ASP A C 1
ATOM 548 O O . ASP A 1 67 ? -4.875 -7.298 15.960 1.00 92.62 67 ASP A O 1
ATOM 552 N N . PHE A 1 68 ? -7.023 -7.367 15.354 1.00 93.56 68 PHE A N 1
ATOM 553 C CA . PHE A 1 68 ? -7.239 -5.920 15.392 1.00 93.56 68 PHE A CA 1
ATOM 554 C C . PHE A 1 68 ? -7.520 -5.399 16.816 1.00 93.56 68 PHE A C 1
ATOM 556 O O . PHE A 1 68 ? -7.985 -4.267 16.996 1.00 93.56 68 PHE A O 1
ATOM 563 N N . SER A 1 69 ? -7.276 -6.201 17.860 1.00 86.19 69 SER A N 1
ATOM 564 C CA . SER A 1 69 ? -7.409 -5.731 19.234 1.00 86.19 69 SER A CA 1
ATOM 565 C C . SER A 1 69 ? -6.260 -4.801 19.618 1.00 86.19 69 SER A C 1
ATOM 567 O O . SER A 1 69 ? -5.079 -5.118 19.555 1.00 86.19 69 SER A O 1
ATOM 569 N N . THR A 1 70 ? -6.623 -3.615 20.095 1.00 75.12 70 THR A N 1
ATOM 570 C CA . THR A 1 70 ? -5.665 -2.596 20.541 1.00 75.12 70 THR A CA 1
ATOM 571 C C . THR A 1 70 ? -5.441 -2.612 22.051 1.00 75.12 70 THR A C 1
ATOM 573 O O . THR A 1 70 ? -4.841 -1.689 22.593 1.00 75.12 70 THR A O 1
ATOM 576 N N . LYS A 1 71 ? -5.907 -3.657 22.755 1.00 68.38 71 LYS A N 1
ATOM 577 C CA . LYS A 1 71 ? -5.950 -3.714 24.231 1.00 68.38 71 LYS A CA 1
ATOM 578 C C . LYS A 1 71 ? -4.583 -3.525 24.896 1.00 68.38 71 LYS A C 1
ATOM 580 O O . LYS A 1 71 ? -4.523 -3.022 26.011 1.00 68.38 71 LYS A O 1
ATOM 585 N N . ASN A 1 72 ? -3.508 -3.886 24.200 1.00 66.62 72 ASN A N 1
ATOM 586 C CA . ASN A 1 72 ? -2.137 -3.785 24.704 1.00 66.62 72 ASN A CA 1
ATOM 587 C C . ASN A 1 72 ? -1.344 -2.629 24.073 1.00 66.62 72 ASN A C 1
ATOM 589 O O . ASN A 1 72 ? -0.151 -2.479 24.336 1.00 66.62 72 ASN A O 1
ATOM 593 N N . LEU A 1 73 ? -1.981 -1.808 23.233 1.00 70.75 73 LEU A N 1
ATOM 594 C CA . LEU A 1 73 ? -1.319 -0.715 22.535 1.00 70.75 73 LEU A CA 1
ATOM 595 C C . LEU A 1 73 ? -1.554 0.598 23.275 1.00 70.75 73 LEU A C 1
ATOM 597 O O . LEU A 1 73 ? -2.680 1.070 23.416 1.00 70.75 73 LEU A O 1
ATOM 601 N N . LYS A 1 74 ? -0.457 1.231 23.695 1.00 71.50 74 LYS A N 1
ATOM 602 C CA . LYS A 1 74 ? -0.456 2.660 24.017 1.00 71.50 74 LYS A CA 1
ATOM 603 C C . LYS A 1 74 ? -0.515 3.425 22.699 1.00 71.50 74 LYS A C 1
ATOM 605 O O . LYS A 1 74 ? 0.524 3.646 22.073 1.00 71.50 74 LYS A O 1
ATOM 610 N N . LEU A 1 75 ? -1.734 3.725 22.262 1.00 72.56 75 LEU A N 1
ATOM 611 C CA . LEU A 1 75 ? -1.975 4.527 21.072 1.00 72.56 75 LEU A CA 1
ATOM 612 C C . LEU A 1 75 ? -1.655 5.983 21.378 1.00 72.56 75 LEU A C 1
ATOM 614 O O . LEU A 1 75 ? -2.113 6.532 22.378 1.00 72.56 75 LEU A O 1
ATOM 618 N N . ASP A 1 76 ? -0.839 6.574 20.518 1.00 75.62 76 ASP A N 1
ATOM 619 C CA . ASP A 1 76 ? -0.651 8.015 20.479 1.00 75.62 76 ASP A CA 1
ATOM 620 C C . ASP A 1 76 ? -1.720 8.599 19.553 1.00 75.62 76 ASP A C 1
ATOM 622 O O . ASP A 1 76 ? -1.830 8.197 18.392 1.00 75.62 76 ASP A O 1
ATOM 626 N N . PHE A 1 77 ? -2.543 9.488 20.103 1.00 69.31 77 PHE A N 1
ATOM 627 C CA . PHE A 1 77 ? -3.792 9.925 19.490 1.00 69.31 77 PHE A CA 1
ATOM 628 C C . PHE A 1 77 ? -3.575 10.771 18.213 1.00 69.31 77 PHE A C 1
ATOM 630 O O . PHE A 1 77 ? -4.476 10.908 17.393 1.00 69.31 77 PHE A O 1
ATOM 637 N N . GLU A 1 78 ? -2.358 11.267 17.978 1.00 76.25 78 GLU A N 1
ATOM 638 C CA . GLU A 1 78 ? -1.992 12.018 16.763 1.00 76.25 78 GLU A CA 1
ATOM 639 C C . GLU A 1 78 ? -1.182 11.192 15.751 1.00 76.25 78 GLU A C 1
ATOM 641 O O . GLU A 1 78 ? -0.732 11.716 14.734 1.00 76.25 78 GLU A O 1
ATOM 646 N N . THR A 1 79 ? -0.941 9.908 16.027 1.00 83.62 79 THR A N 1
ATOM 647 C CA . THR A 1 79 ? 0.026 9.103 15.274 1.00 83.62 79 THR A CA 1
ATOM 648 C C . THR A 1 79 ? -0.666 8.030 14.441 1.00 83.62 79 THR A C 1
ATOM 650 O O . THR A 1 79 ? -1.481 7.246 14.934 1.00 83.62 79 THR A O 1
ATOM 653 N N . VAL A 1 80 ? -0.272 7.922 13.169 1.00 89.31 80 VAL A N 1
ATOM 654 C CA . VAL A 1 80 ? -0.647 6.771 12.335 1.00 89.31 80 VAL A CA 1
ATOM 655 C C . VAL A 1 80 ? 0.203 5.569 12.723 1.00 89.31 80 VAL A C 1
ATOM 657 O O . VAL A 1 80 ? 1.434 5.642 12.744 1.00 89.31 80 VAL A O 1
ATOM 660 N N . HIS A 1 81 ? -0.443 4.445 13.012 1.00 90.50 81 HIS A N 1
ATOM 661 C CA . HIS A 1 81 ? 0.251 3.204 13.344 1.00 90.50 81 HIS A CA 1
ATOM 662 C C . HIS A 1 81 ? 0.267 2.302 12.113 1.00 90.50 81 HIS A C 1
ATOM 664 O O . HIS A 1 81 ? -0.780 2.064 11.517 1.00 90.50 81 HIS A O 1
ATOM 670 N N . VAL A 1 82 ? 1.445 1.819 11.725 1.00 91.25 82 VAL A N 1
ATOM 671 C CA . VAL A 1 82 ? 1.650 0.999 10.523 1.00 91.25 82 VAL A CA 1
ATOM 672 C C . VAL A 1 82 ? 2.257 -0.329 10.946 1.00 91.25 82 VAL A C 1
ATOM 674 O O . VAL A 1 82 ? 3.336 -0.353 11.539 1.00 91.25 82 VAL A O 1
ATOM 677 N N . TRP A 1 83 ? 1.580 -1.436 10.667 1.00 93.94 83 TRP A N 1
ATOM 678 C CA . TRP A 1 83 ? 2.088 -2.767 10.992 1.00 93.94 83 TRP A CA 1
ATOM 679 C C . TRP A 1 83 ? 3.061 -3.266 9.929 1.00 93.94 83 TRP A C 1
ATOM 681 O O . TRP A 1 83 ? 3.169 -2.695 8.842 1.00 93.94 83 TRP A O 1
ATOM 691 N N . ARG A 1 84 ? 3.810 -4.329 10.234 1.00 94.12 84 ARG A N 1
ATOM 692 C CA . ARG A 1 84 ? 4.654 -4.963 9.221 1.00 94.12 84 ARG A CA 1
ATOM 693 C C . ARG A 1 84 ? 3.798 -5.790 8.267 1.00 94.12 84 ARG A C 1
ATOM 695 O O . ARG A 1 84 ? 2.904 -6.519 8.693 1.00 94.12 84 ARG A O 1
ATOM 702 N N . CYS A 1 85 ? 4.140 -5.690 6.993 1.00 95.62 85 CYS A N 1
ATOM 703 C CA . CYS A 1 85 ? 3.633 -6.508 5.910 1.00 95.62 85 CYS A CA 1
ATOM 704 C C . CYS A 1 85 ? 4.796 -7.297 5.305 1.00 95.62 85 CYS A C 1
ATOM 706 O O . CYS A 1 85 ? 5.865 -6.735 5.034 1.00 95.62 85 CYS A O 1
ATOM 708 N N . PHE A 1 86 ? 4.611 -8.601 5.125 1.00 96.44 86 PHE A N 1
ATOM 709 C CA . PHE A 1 86 ? 5.544 -9.432 4.383 1.00 96.44 86 PHE A CA 1
ATOM 710 C C . PHE A 1 86 ? 5.338 -9.213 2.885 1.00 96.44 86 PHE A C 1
ATOM 712 O O . PHE A 1 86 ? 4.220 -9.306 2.385 1.00 96.44 86 PHE A O 1
ATOM 719 N N . ASN A 1 87 ? 6.426 -8.930 2.174 1.00 96.00 87 ASN A N 1
ATOM 720 C CA . ASN A 1 87 ? 6.455 -8.784 0.729 1.00 96.00 87 ASN A CA 1
ATOM 721 C C . ASN A 1 87 ? 7.193 -9.982 0.098 1.00 96.00 87 ASN A C 1
ATOM 723 O O . ASN A 1 87 ? 8.433 -9.992 0.080 1.00 96.00 87 ASN A O 1
ATOM 727 N N . PRO A 1 88 ? 6.463 -10.969 -0.462 1.00 95.19 88 PRO A N 1
ATOM 728 C CA . PRO A 1 88 ? 7.049 -12.142 -1.115 1.00 95.19 88 PRO A CA 1
ATOM 729 C C . PRO A 1 88 ? 7.893 -11.810 -2.354 1.00 95.19 88 PRO A C 1
ATOM 731 O O . PRO A 1 88 ? 8.753 -12.598 -2.755 1.00 95.19 88 PRO A O 1
ATOM 734 N N . ALA A 1 89 ? 7.680 -10.640 -2.966 1.00 94.62 89 ALA A N 1
ATOM 735 C CA . ALA A 1 89 ? 8.416 -10.212 -4.151 1.00 94.62 89 ALA A CA 1
ATOM 736 C C . ALA A 1 89 ? 9.902 -9.967 -3.868 1.00 94.62 89 ALA A C 1
ATOM 738 O O . ALA A 1 89 ? 10.710 -10.107 -4.779 1.00 94.62 89 ALA A O 1
ATOM 739 N N . ILE A 1 90 ? 10.252 -9.630 -2.622 1.00 95.00 90 ILE A N 1
ATOM 740 C CA . ILE A 1 90 ? 11.631 -9.333 -2.202 1.00 95.00 90 ILE A CA 1
ATOM 741 C C . ILE A 1 90 ? 12.054 -10.065 -0.921 1.00 95.00 90 ILE A C 1
ATOM 743 O O . ILE A 1 90 ? 13.137 -9.814 -0.404 1.00 95.00 90 ILE A O 1
ATOM 747 N N . ASN A 1 91 ? 11.198 -10.940 -0.385 1.00 95.31 91 ASN A N 1
ATOM 748 C CA . ASN A 1 91 ? 11.420 -11.677 0.861 1.00 95.31 91 ASN A CA 1
ATOM 749 C C . ASN A 1 91 ? 11.780 -10.772 2.061 1.00 95.31 91 ASN A C 1
ATOM 751 O O . ASN A 1 91 ? 12.699 -11.055 2.831 1.00 95.31 91 ASN A O 1
ATOM 755 N N . MET A 1 92 ? 11.050 -9.665 2.229 1.00 94.75 92 MET A N 1
ATOM 756 C CA . MET A 1 92 ? 11.253 -8.714 3.331 1.00 94.75 92 MET A CA 1
ATOM 757 C C . MET A 1 92 ? 9.944 -8.367 4.036 1.00 94.75 92 MET A C 1
ATOM 759 O O . MET A 1 92 ? 8.874 -8.430 3.442 1.00 94.75 92 MET A O 1
ATOM 763 N N . ALA A 1 93 ? 10.043 -7.925 5.292 1.00 93.38 93 ALA A N 1
ATOM 764 C CA . ALA A 1 93 ? 8.909 -7.458 6.086 1.00 93.38 93 ALA A CA 1
ATOM 765 C C . ALA A 1 93 ? 9.061 -5.980 6.471 1.00 93.38 93 ALA A C 1
ATOM 767 O O . ALA A 1 93 ? 9.980 -5.630 7.215 1.00 93.38 93 ALA A O 1
ATOM 768 N N . TYR A 1 94 ? 8.163 -5.120 5.989 1.00 89.12 94 TYR A N 1
ATOM 769 C CA . TYR A 1 94 ? 8.167 -3.673 6.251 1.00 89.12 94 TYR A CA 1
ATOM 770 C C . TYR A 1 94 ? 6.787 -3.047 5.951 1.00 89.12 94 TYR A C 1
ATOM 772 O O . TYR A 1 94 ? 5.819 -3.767 5.752 1.00 89.12 94 TYR A O 1
ATOM 780 N N . GLY A 1 95 ? 6.652 -1.717 5.970 1.00 81.81 95 GLY A N 1
ATOM 781 C CA . GLY A 1 95 ? 5.354 -1.019 5.861 1.00 81.81 95 GLY A CA 1
ATOM 782 C C . GLY A 1 95 ? 4.689 -0.991 4.471 1.00 81.81 95 GLY A C 1
ATOM 783 O O . GLY A 1 95 ? 3.856 -0.122 4.228 1.00 81.81 95 GLY A O 1
ATOM 784 N N . PHE A 1 96 ? 5.059 -1.881 3.548 1.00 77.38 96 PHE A N 1
ATOM 785 C CA . PHE A 1 96 ? 4.538 -1.904 2.175 1.00 77.38 96 PHE A CA 1
ATOM 786 C C . PHE A 1 96 ? 3.082 -2.376 2.123 1.00 77.38 96 PHE A C 1
ATOM 788 O O . PHE A 1 96 ? 2.793 -3.506 2.503 1.00 77.38 96 PHE A O 1
ATOM 795 N N . GLY A 1 97 ? 2.166 -1.513 1.668 1.00 69.06 97 GLY A N 1
ATOM 796 C CA . GLY A 1 97 ? 0.735 -1.843 1.562 1.00 69.06 97 GLY A CA 1
ATOM 797 C C . GLY A 1 97 ? 0.085 -2.235 2.896 1.00 69.06 97 GLY A C 1
ATOM 798 O O . GLY A 1 97 ? -0.939 -2.891 2.912 1.00 69.06 97 GLY A O 1
ATOM 799 N N . ALA A 1 98 ? 0.702 -1.916 4.033 1.00 79.75 98 ALA A N 1
ATOM 800 C CA . ALA A 1 98 ? 0.378 -2.576 5.291 1.00 79.75 98 ALA A CA 1
ATOM 801 C C . ALA A 1 98 ? -0.983 -2.181 5.891 1.00 79.75 98 ALA A C 1
ATOM 803 O O . ALA A 1 98 ? -1.561 -1.143 5.562 1.00 79.75 98 ALA A O 1
ATOM 804 N N . VAL A 1 99 ? -1.421 -2.976 6.874 1.00 95.38 99 VAL A N 1
ATOM 805 C CA . VAL A 1 99 ? -2.488 -2.604 7.812 1.00 95.38 99 VAL A CA 1
ATOM 806 C C . VAL A 1 99 ? -2.094 -1.337 8.568 1.00 95.38 99 VAL A C 1
ATOM 808 O O . VAL A 1 99 ? -0.993 -1.251 9.130 1.00 95.38 99 VAL A O 1
ATOM 811 N N . LYS A 1 100 ? -3.001 -0.358 8.601 1.00 94.19 100 LYS A N 1
ATOM 812 C CA . LYS A 1 100 ? -2.776 0.936 9.259 1.00 94.19 100 LYS A CA 1
ATOM 813 C C . LYS A 1 100 ? -3.934 1.287 10.179 1.00 94.19 100 LYS A C 1
ATOM 815 O O . LYS A 1 100 ? -5.080 1.022 9.832 1.00 94.19 100 LYS A O 1
ATOM 820 N N . LEU A 1 101 ? -3.640 1.931 11.304 1.00 94.00 101 LEU A N 1
ATOM 821 C CA . LEU A 1 101 ? -4.624 2.552 12.192 1.00 94.00 101 LEU A CA 1
ATOM 822 C C . LEU A 1 101 ? -4.472 4.069 12.103 1.00 94.00 101 LEU A C 1
ATOM 824 O O . LEU A 1 101 ? -3.419 4.609 12.461 1.00 94.00 101 LEU A O 1
ATOM 828 N N . PHE A 1 102 ? -5.526 4.735 11.646 1.00 91.88 102 PHE A N 1
ATOM 829 C CA . PHE A 1 102 ? -5.566 6.181 11.473 1.00 91.88 102 PHE A CA 1
ATOM 830 C C . PHE A 1 102 ? -6.416 6.848 12.560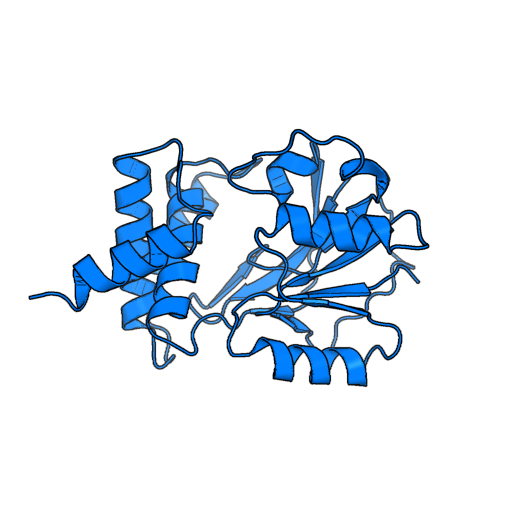 1.00 91.88 102 PHE A C 1
ATOM 832 O O . PHE A 1 102 ? -7.497 6.337 12.862 1.00 91.88 102 PHE A O 1
ATOM 839 N N . PRO A 1 103 ? -5.986 7.999 13.111 1.00 90.81 103 PRO A N 1
ATOM 840 C CA . PRO A 1 103 ? -6.896 8.955 13.731 1.00 90.81 103 PRO A CA 1
ATOM 841 C C . PRO A 1 103 ? -7.873 9.500 12.680 1.00 90.81 103 PRO A C 1
ATOM 843 O O . PRO A 1 103 ? -7.460 9.908 11.592 1.00 90.81 103 PRO A O 1
ATOM 846 N N . LYS A 1 104 ? -9.169 9.523 13.004 1.00 89.56 104 LYS A N 1
ATOM 847 C CA . LYS A 1 104 ? -10.231 10.007 12.107 1.00 89.56 104 LYS A CA 1
ATOM 848 C C . LYS A 1 104 ? -10.024 11.464 11.687 1.00 89.56 104 LYS A C 1
ATOM 850 O O . LYS A 1 104 ? -10.289 11.814 10.540 1.00 89.56 104 LYS A O 1
ATOM 855 N N . ASP A 1 105 ? -9.506 12.282 12.597 1.00 86.75 105 ASP A N 1
ATOM 856 C CA . ASP A 1 105 ? -9.400 13.728 12.405 1.00 86.75 105 ASP A CA 1
ATOM 857 C C . ASP A 1 105 ? -8.331 14.133 11.376 1.00 86.75 105 ASP A C 1
ATOM 859 O O . ASP A 1 105 ? -8.398 15.235 10.841 1.00 86.75 105 ASP A O 1
ATOM 863 N N . LEU A 1 106 ? -7.423 13.221 10.989 1.00 84.88 106 LEU A N 1
ATOM 864 C CA . LEU A 1 106 ? -6.438 13.468 9.922 1.00 84.88 106 LEU A CA 1
ATOM 865 C C . LEU A 1 106 ? -7.063 13.685 8.535 1.00 84.88 106 LEU A C 1
ATOM 867 O O . LEU A 1 106 ? -6.384 14.159 7.630 1.00 84.88 106 LEU A O 1
ATOM 871 N N . PHE A 1 107 ? -8.332 13.318 8.353 1.00 84.56 107 PHE A N 1
ATOM 872 C CA . PHE A 1 107 ? -9.045 13.425 7.077 1.00 84.56 107 PHE A CA 1
ATOM 873 C C . PHE A 1 107 ? -10.059 14.579 7.050 1.00 84.56 107 PHE A C 1
ATOM 875 O O . PHE A 1 107 ? -10.892 14.637 6.146 1.00 84.56 107 PHE A O 1
ATOM 882 N N . GLN A 1 108 ? -10.028 15.474 8.046 1.00 74.19 108 GLN A N 1
ATOM 883 C CA . GLN A 1 108 ? -10.890 16.661 8.081 1.00 74.19 108 GLN A CA 1
ATOM 884 C C . GLN A 1 108 ? -10.348 17.816 7.218 1.00 74.19 108 GLN A C 1
ATOM 886 O O . GLN A 1 108 ? -11.145 18.615 6.731 1.00 74.19 108 GLN A O 1
ATOM 891 N N . ASP A 1 109 ? -9.033 17.867 6.968 1.00 63.16 109 ASP A N 1
ATOM 892 C CA . ASP A 1 109 ? -8.395 18.871 6.106 1.00 63.16 109 ASP A CA 1
ATOM 893 C C . ASP A 1 109 ? -8.291 18.397 4.645 1.00 63.16 109 ASP A C 1
ATOM 895 O O . ASP A 1 109 ? -7.833 17.294 4.344 1.00 63.16 109 ASP A O 1
ATOM 899 N N . SER A 1 110 ? -8.723 19.238 3.702 1.00 52.34 110 SER A N 1
ATOM 900 C CA . SER A 1 110 ? -8.969 18.848 2.305 1.00 52.34 110 SER A CA 1
ATOM 901 C C . SER A 1 110 ? -7.752 18.859 1.368 1.00 52.34 110 SER A C 1
ATOM 903 O O . SER A 1 110 ? -7.916 18.522 0.199 1.00 52.34 110 SER A O 1
ATOM 905 N N . ASP A 1 111 ? -6.552 19.222 1.832 1.00 54.06 111 ASP A N 1
ATOM 906 C CA . ASP A 1 111 ? -5.445 19.634 0.940 1.00 54.06 111 ASP A CA 1
ATOM 907 C C . ASP A 1 111 ? -4.249 18.663 0.846 1.00 54.06 111 ASP A C 1
ATOM 909 O O . ASP A 1 111 ? -3.131 19.032 0.476 1.00 54.06 111 ASP A O 1
ATOM 913 N N . LEU A 1 112 ? -4.452 17.382 1.153 1.00 57.41 112 LEU A N 1
ATOM 914 C CA . LEU A 1 112 ? -3.355 16.414 1.261 1.00 57.41 112 LEU A CA 1
ATOM 915 C C . LEU A 1 112 ? -3.096 15.669 -0.063 1.00 57.41 112 LEU A C 1
ATOM 917 O O . LEU A 1 112 ? -3.435 14.502 -0.234 1.00 57.41 112 LEU A O 1
ATOM 921 N N . ASN A 1 113 ? -2.413 16.347 -0.992 1.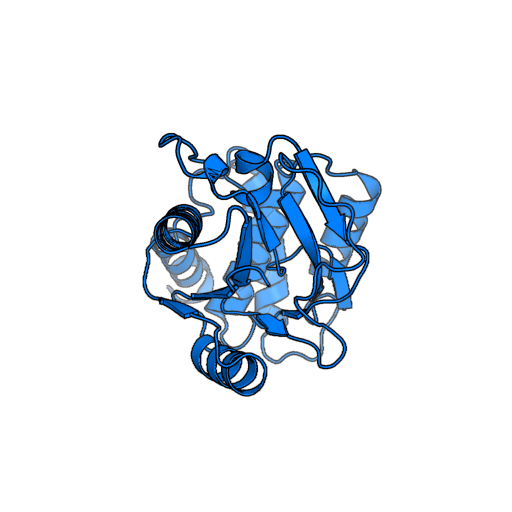00 55.94 113 ASN A N 1
ATOM 922 C CA . ASN A 1 113 ? -1.884 15.791 -2.253 1.00 55.94 113 ASN A CA 1
ATOM 923 C C . ASN A 1 113 ? -0.453 15.230 -2.099 1.00 55.94 113 ASN A C 1
ATOM 925 O O . ASN A 1 113 ? 0.474 15.608 -2.815 1.00 55.94 113 ASN A O 1
ATOM 929 N N . GLY A 1 114 ? -0.248 14.341 -1.127 1.00 61.22 114 GLY A N 1
ATOM 930 C CA . GLY A 1 114 ? 1.056 13.722 -0.871 1.00 61.22 114 GLY A CA 1
ATOM 931 C C . GLY A 1 114 ? 1.416 12.597 -1.849 1.00 61.22 114 GLY A C 1
ATOM 932 O O . GLY A 1 114 ? 0.574 11.757 -2.168 1.00 61.22 114 GLY A O 1
ATOM 933 N N . VAL A 1 115 ? 2.688 12.517 -2.265 1.00 65.56 115 VAL A N 1
ATOM 934 C CA . VAL A 1 115 ? 3.228 11.373 -3.032 1.00 65.56 115 VAL A CA 1
ATOM 935 C C . VAL A 1 115 ? 3.047 10.060 -2.260 1.00 65.56 115 VAL A C 1
ATOM 937 O O . VAL A 1 115 ? 2.591 9.064 -2.827 1.00 65.56 115 VAL A O 1
ATOM 940 N N . ASP A 1 116 ? 3.345 10.074 -0.958 1.00 68.50 116 ASP A N 1
ATOM 941 C CA . ASP A 1 116 ? 3.053 8.982 -0.033 1.00 68.50 116 ASP A CA 1
ATOM 942 C C . ASP A 1 116 ? 2.026 9.434 1.011 1.00 68.50 116 ASP A C 1
ATOM 944 O O . ASP A 1 116 ? 2.338 10.129 1.974 1.00 68.50 116 ASP A O 1
ATOM 948 N N . VAL A 1 117 ? 0.781 9.002 0.819 1.00 70.62 117 VAL A N 1
ATOM 949 C CA . VAL A 1 117 ? -0.368 9.449 1.618 1.00 70.62 117 VAL A CA 1
ATOM 950 C C . VAL A 1 117 ? -0.164 9.208 3.115 1.00 70.62 117 VAL A C 1
ATOM 952 O O . VAL A 1 117 ? -0.488 10.069 3.925 1.00 70.62 117 VAL A O 1
ATOM 955 N N . THR A 1 118 ? 0.421 8.072 3.503 1.00 73.31 118 THR A N 1
ATOM 956 C CA . THR A 1 118 ? 0.583 7.720 4.924 1.00 73.31 118 THR A CA 1
ATOM 957 C C . THR A 1 118 ? 1.585 8.640 5.622 1.00 73.31 118 THR A C 1
ATOM 959 O O . THR A 1 118 ? 1.307 9.140 6.713 1.00 73.31 118 THR A O 1
ATOM 962 N N . SER A 1 119 ? 2.736 8.904 5.003 1.00 62.62 119 SER A N 1
ATOM 963 C CA . SER A 1 119 ? 3.736 9.803 5.584 1.00 62.62 119 SER A CA 1
ATOM 964 C C . SER A 1 119 ? 3.366 11.283 5.468 1.00 62.62 119 SER A C 1
ATOM 966 O O . SER A 1 119 ? 3.760 12.058 6.345 1.00 62.62 119 SER A O 1
ATOM 968 N N . SER A 1 120 ? 2.590 11.672 4.450 1.00 65.31 120 SER A N 1
ATOM 969 C CA . SER A 1 120 ? 2.090 13.042 4.279 1.00 65.31 120 SER A CA 1
ATOM 970 C C . SER A 1 120 ? 0.971 13.403 5.259 1.00 65.31 120 SER A C 1
ATOM 972 O O . SER A 1 120 ? 0.972 14.518 5.768 1.00 65.31 120 SER A O 1
ATOM 974 N N . LEU A 1 121 ? 0.061 12.472 5.567 1.00 63.12 121 LEU A N 1
ATOM 975 C CA . LEU A 1 121 ? -1.074 12.701 6.473 1.00 63.12 121 LEU A CA 1
ATOM 976 C C . LEU A 1 121 ? -0.667 12.872 7.932 1.00 63.12 121 LEU A C 1
ATOM 978 O O . LEU A 1 121 ? -1.261 13.644 8.672 1.00 63.12 121 LEU A O 1
ATOM 982 N N . ALA A 1 122 ? 0.296 12.071 8.378 1.00 61.25 122 ALA A N 1
ATOM 983 C CA . ALA A 1 122 ? 0.371 11.784 9.797 1.00 61.25 122 ALA A CA 1
ATOM 984 C C . ALA A 1 122 ? 1.137 12.839 10.596 1.00 61.25 122 ALA A C 1
ATOM 986 O O . ALA A 1 122 ? 0.952 12.937 11.802 1.00 61.25 122 ALA A O 1
ATOM 987 N N . GLY A 1 123 ? 2.087 13.560 9.986 1.00 63.22 123 GLY A N 1
ATOM 988 C CA . GLY A 1 123 ? 3.089 14.346 10.724 1.00 63.22 123 GLY A CA 1
ATOM 989 C C . GLY A 1 123 ? 4.018 13.487 11.614 1.00 63.22 123 GLY A C 1
ATOM 990 O O . GLY A 1 123 ? 5.213 13.768 11.708 1.00 63.22 123 GLY A O 1
ATOM 991 N N . LYS A 1 124 ? 3.522 12.388 12.185 1.00 70.94 124 LYS A N 1
ATOM 992 C CA . LYS A 1 124 ? 4.161 11.367 13.007 1.00 70.94 124 LYS A CA 1
ATOM 993 C C . LYS A 1 124 ? 3.522 10.019 12.646 1.00 70.94 124 LYS A C 1
ATOM 995 O O . LYS A 1 124 ? 2.311 9.857 12.732 1.00 70.94 124 LYS A O 1
ATOM 1000 N N . TYR A 1 125 ? 4.325 9.037 12.249 1.00 81.19 125 TYR A N 1
ATOM 1001 C CA . TYR A 1 125 ? 3.861 7.653 12.127 1.00 81.19 125 TYR A CA 1
ATOM 1002 C C . TYR A 1 125 ? 4.755 6.734 12.955 1.00 81.19 125 TYR A C 1
ATOM 1004 O O . TYR A 1 125 ? 5.939 7.022 13.164 1.00 81.19 125 TYR A O 1
ATOM 1012 N N . LYS A 1 126 ? 4.190 5.620 13.418 1.00 86.50 126 LYS A N 1
ATOM 1013 C CA . LYS A 1 126 ? 4.877 4.617 14.228 1.00 86.50 126 LYS A CA 1
ATOM 1014 C C . LYS A 1 126 ? 4.741 3.245 13.591 1.00 86.50 126 LYS A C 1
ATOM 1016 O O . LYS A 1 126 ? 3.635 2.774 13.341 1.00 86.50 126 LYS A O 1
ATOM 1021 N N . ILE A 1 127 ? 5.877 2.587 13.385 1.00 87.38 127 ILE A N 1
ATOM 1022 C CA . ILE A 1 127 ? 5.903 1.192 12.952 1.00 87.38 127 ILE A CA 1
ATOM 1023 C C . ILE A 1 127 ? 5.611 0.300 14.161 1.00 87.38 127 ILE A C 1
ATOM 1025 O O . ILE A 1 127 ? 6.289 0.394 15.188 1.00 87.38 127 ILE A O 1
ATOM 1029 N N . ILE A 1 128 ? 4.620 -0.575 14.033 1.00 89.81 128 ILE A N 1
ATOM 1030 C CA . ILE A 1 128 ? 4.356 -1.651 14.982 1.00 89.81 128 ILE A CA 1
ATOM 1031 C C . ILE A 1 128 ? 5.124 -2.888 14.517 1.00 89.81 128 ILE A C 1
ATOM 1033 O O . ILE A 1 128 ? 4.933 -3.372 13.403 1.00 89.81 128 ILE A O 1
ATOM 1037 N N . ASN A 1 129 ? 6.026 -3.392 15.366 1.00 89.62 129 ASN A N 1
ATOM 1038 C CA . ASN A 1 129 ? 6.867 -4.561 15.082 1.00 89.62 129 ASN A CA 1
ATOM 1039 C C . ASN A 1 129 ? 6.099 -5.878 15.277 1.00 89.62 129 ASN A C 1
ATOM 1041 O O . ASN A 1 129 ? 6.530 -6.764 16.008 1.00 89.62 129 ASN A O 1
ATOM 1045 N N . GLU A 1 130 ? 4.961 -5.985 14.610 1.00 91.94 130 GLU A N 1
ATOM 1046 C CA . GLU A 1 130 ? 4.104 -7.159 14.553 1.00 91.94 130 GLU A CA 1
ATOM 1047 C C . GLU A 1 130 ? 3.712 -7.371 13.090 1.00 91.94 130 GLU A C 1
ATOM 1049 O O . GLU A 1 130 ? 3.430 -6.408 12.370 1.00 91.94 130 GLU A O 1
ATOM 1054 N N . MET A 1 131 ? 3.745 -8.624 12.640 1.00 94.94 131 MET A N 1
ATOM 1055 C CA . MET A 1 131 ? 3.322 -8.977 11.291 1.00 94.94 131 MET A CA 1
ATOM 1056 C C . MET A 1 131 ? 1.798 -8.997 11.228 1.00 94.94 131 MET A C 1
ATOM 1058 O O . MET A 1 131 ? 1.177 -9.824 11.894 1.00 94.94 131 MET A O 1
ATOM 1062 N N . ALA A 1 132 ? 1.209 -8.122 10.417 1.00 95.88 132 ALA A N 1
ATOM 1063 C CA . ALA A 1 132 ? -0.238 -8.071 10.233 1.00 95.88 132 ALA A CA 1
ATOM 1064 C C . ALA A 1 132 ? -0.698 -8.746 8.942 1.00 95.88 132 ALA A C 1
ATOM 1066 O O . ALA A 1 132 ? -1.766 -9.361 8.906 1.00 95.88 132 ALA A O 1
ATOM 1067 N N . SER A 1 133 ? 0.100 -8.651 7.883 1.00 96.81 133 SER A N 1
ATOM 1068 C CA . SER A 1 133 ? -0.323 -9.081 6.556 1.00 96.81 133 SER A CA 1
ATOM 1069 C C . SER A 1 133 ? 0.821 -9.578 5.685 1.00 96.81 133 SER A C 1
ATOM 1071 O O . SER A 1 133 ? 2.001 -9.394 5.980 1.00 96.81 133 SER A O 1
ATOM 1073 N N . GLU A 1 134 ? 0.430 -10.218 4.594 1.00 95.56 134 GLU A N 1
ATOM 1074 C CA . GLU A 1 134 ? 1.249 -10.497 3.426 1.00 95.56 134 GLU A CA 1
ATOM 1075 C C . GLU A 1 134 ? 0.617 -9.788 2.223 1.00 95.56 134 GLU A C 1
ATOM 1077 O O . GLU A 1 134 ? -0.601 -9.865 2.034 1.00 95.56 134 GLU A O 1
ATOM 1082 N N . THR A 1 135 ? 1.423 -9.077 1.434 1.00 94.69 135 THR A N 1
ATOM 1083 C CA . THR A 1 135 ? 0.956 -8.394 0.220 1.00 94.69 135 THR A CA 1
ATOM 1084 C C . THR A 1 135 ? 1.000 -9.321 -0.992 1.00 94.69 135 THR A C 1
ATOM 1086 O O . THR A 1 135 ? 1.877 -10.180 -1.124 1.00 94.69 135 THR A O 1
ATOM 1089 N N . TYR A 1 136 ? 0.067 -9.107 -1.910 1.00 92.12 136 TYR A N 1
ATOM 1090 C CA . TYR A 1 136 ? -0.059 -9.837 -3.150 1.00 92.12 136 TYR A CA 1
ATOM 1091 C C . TYR A 1 136 ? -0.473 -8.885 -4.282 1.00 92.12 136 TYR A C 1
ATOM 1093 O O . TYR A 1 136 ? -1.651 -8.720 -4.593 1.00 92.12 136 TYR A O 1
ATOM 1101 N N . PHE A 1 137 ? 0.522 -8.280 -4.934 1.00 92.06 137 PHE A N 1
ATOM 1102 C CA . PHE A 1 137 ? 0.350 -7.347 -6.061 1.00 92.06 137 PHE A CA 1
ATOM 1103 C C . PHE A 1 137 ? 0.883 -7.910 -7.390 1.00 92.06 137 PHE A C 1
ATOM 1105 O O . PHE A 1 137 ? 1.148 -7.162 -8.322 1.00 92.06 137 PHE A O 1
ATOM 1112 N N . PHE A 1 138 ? 1.113 -9.221 -7.481 1.00 92.81 138 PHE A N 1
ATOM 1113 C CA . PHE A 1 138 ? 1.902 -9.834 -8.558 1.00 92.81 138 PHE A CA 1
ATOM 1114 C C . PHE A 1 138 ? 1.145 -10.897 -9.367 1.00 92.81 138 PHE A C 1
ATOM 1116 O O . PHE A 1 138 ? 1.767 -11.789 -9.945 1.00 92.81 138 PHE A O 1
ATOM 1123 N N . ASP A 1 139 ? -0.183 -10.806 -9.443 1.00 91.88 139 ASP A N 1
ATOM 1124 C CA . ASP A 1 139 ? -1.018 -11.734 -10.224 1.00 91.88 139 ASP A CA 1
ATOM 1125 C C . ASP A 1 139 ? -0.964 -11.472 -11.730 1.00 91.88 139 ASP A C 1
ATOM 1127 O O . ASP A 1 139 ? -0.995 -12.404 -12.534 1.00 91.88 139 ASP A O 1
ATOM 1131 N N . SER A 1 140 ? -0.804 -10.210 -12.125 1.00 94.50 140 SER A N 1
ATOM 1132 C CA . SER A 1 140 ? -0.643 -9.822 -13.525 1.00 94.50 140 SER A CA 1
ATOM 1133 C C . SER A 1 140 ? 0.683 -9.096 -13.774 1.00 94.50 140 SER A C 1
ATOM 1135 O O . SER A 1 140 ? 1.225 -8.464 -12.863 1.00 94.50 140 SER A O 1
ATOM 1137 N N . PRO A 1 141 ? 1.201 -9.127 -15.018 1.00 96.31 141 PRO A N 1
ATOM 1138 C CA . PRO A 1 141 ? 2.344 -8.320 -15.435 1.00 96.31 141 PRO A CA 1
ATOM 1139 C C . PRO A 1 141 ? 2.267 -6.850 -15.021 1.00 96.31 141 PRO A C 1
ATOM 1141 O O . PRO A 1 141 ? 3.219 -6.314 -14.456 1.00 96.31 141 PRO A O 1
ATOM 1144 N N . LEU A 1 142 ? 1.119 -6.220 -15.281 1.00 95.81 142 LEU A N 1
ATOM 1145 C CA . LEU A 1 142 ? 0.902 -4.802 -15.033 1.00 95.81 142 LEU A CA 1
ATOM 1146 C C . LEU A 1 142 ? 0.877 -4.486 -13.534 1.00 95.81 142 LEU A C 1
ATOM 1148 O O . LEU A 1 142 ? 1.528 -3.538 -13.106 1.00 95.81 142 LEU A O 1
ATOM 1152 N N . GLU A 1 143 ? 0.171 -5.275 -12.720 1.00 94.88 143 GLU A N 1
ATOM 1153 C CA . GLU A 1 143 ? 0.143 -5.067 -11.265 1.00 94.88 143 GLU A CA 1
ATOM 1154 C C . GLU A 1 143 ? 1.526 -5.264 -10.641 1.00 94.88 143 GLU A C 1
ATOM 1156 O O . GLU A 1 143 ? 1.969 -4.424 -9.852 1.00 94.88 143 GLU A O 1
ATOM 1161 N N . ALA A 1 144 ? 2.230 -6.322 -11.057 1.00 96.19 144 ALA A N 1
ATOM 1162 C CA . ALA A 1 144 ? 3.561 -6.659 -10.572 1.00 96.19 144 ALA A CA 1
ATOM 1163 C C . ALA A 1 144 ? 4.557 -5.528 -10.868 1.00 96.19 144 ALA A C 1
ATOM 1165 O O . ALA A 1 144 ? 5.291 -5.083 -9.982 1.00 96.19 144 ALA A O 1
ATOM 1166 N N . TRP A 1 145 ? 4.529 -5.025 -12.107 1.00 97.62 145 TRP A N 1
ATOM 1167 C CA . TRP A 1 145 ? 5.324 -3.879 -12.532 1.00 97.62 145 TRP A CA 1
ATOM 1168 C C . TRP A 1 145 ? 4.933 -2.607 -11.771 1.00 97.62 145 TRP A C 1
ATOM 1170 O O . TRP A 1 145 ? 5.802 -1.949 -11.202 1.00 97.62 145 TRP A O 1
ATOM 1180 N N . ARG A 1 146 ? 3.638 -2.283 -11.677 1.00 95.94 146 ARG A N 1
ATOM 1181 C CA . ARG A 1 146 ? 3.142 -1.050 -11.046 1.00 95.94 146 ARG A CA 1
ATOM 1182 C C . ARG A 1 146 ? 3.472 -0.985 -9.556 1.00 95.94 146 ARG A C 1
ATOM 1184 O O . ARG A 1 146 ? 3.870 0.072 -9.066 1.00 95.94 146 ARG A O 1
ATOM 1191 N N . GLY A 1 147 ? 3.315 -2.093 -8.831 1.00 94.75 147 GLY A N 1
ATOM 1192 C CA . GLY A 1 147 ? 3.649 -2.174 -7.407 1.00 94.75 147 GLY A CA 1
ATOM 1193 C C . GLY A 1 147 ? 5.137 -1.926 -7.153 1.00 94.75 147 GLY A C 1
ATOM 1194 O O . GLY A 1 147 ? 5.490 -1.080 -6.328 1.00 94.75 147 GLY A O 1
ATOM 1195 N N . ALA A 1 148 ? 6.004 -2.589 -7.923 1.00 96.69 148 ALA A N 1
ATOM 1196 C CA . ALA A 1 148 ? 7.451 -2.415 -7.829 1.00 96.69 148 ALA A CA 1
ATOM 1197 C C . ALA A 1 148 ? 7.909 -1.011 -8.261 1.00 96.69 148 ALA A C 1
ATOM 1199 O O . ALA A 1 148 ? 8.717 -0.389 -7.568 1.00 96.69 148 ALA A O 1
ATOM 1200 N N . PHE A 1 149 ? 7.344 -0.487 -9.355 1.00 97.56 149 PHE A N 1
ATOM 1201 C CA . PHE A 1 149 ? 7.616 0.854 -9.875 1.00 97.56 149 PHE A CA 1
ATOM 1202 C C . PHE A 1 149 ? 7.352 1.923 -8.828 1.00 97.56 149 PHE A C 1
ATOM 1204 O O . PHE A 1 149 ? 8.245 2.701 -8.488 1.00 97.56 149 PHE A O 1
ATOM 1211 N N . ARG A 1 150 ? 6.136 1.945 -8.274 1.00 95.19 150 ARG A N 1
ATOM 1212 C CA . ARG A 1 150 ? 5.739 2.983 -7.318 1.00 95.19 150 ARG A CA 1
ATOM 1213 C C . ARG A 1 150 ? 6.583 2.928 -6.050 1.00 95.19 150 ARG A C 1
ATOM 1215 O O . ARG A 1 150 ? 6.932 3.964 -5.496 1.00 95.19 150 ARG A O 1
ATOM 1222 N N . GLU A 1 151 ? 6.931 1.740 -5.575 1.00 94.12 151 GLU A N 1
ATOM 1223 C CA . GLU A 1 151 ? 7.735 1.623 -4.362 1.00 94.12 151 GLU A CA 1
ATOM 1224 C C . GLU A 1 151 ? 9.188 2.025 -4.575 1.00 94.12 151 GLU A C 1
ATOM 1226 O O . GLU A 1 151 ? 9.725 2.826 -3.807 1.00 94.12 151 GLU A O 1
ATOM 1231 N N . CYS A 1 152 ? 9.817 1.530 -5.640 1.00 96.06 152 CYS A N 1
ATOM 1232 C CA . CYS A 1 152 ? 11.214 1.834 -5.916 1.00 96.06 152 CYS A CA 1
ATOM 1233 C C . CYS A 1 152 ? 11.413 3.296 -6.316 1.00 96.06 152 CYS A C 1
ATOM 1235 O O . CYS A 1 152 ? 12.420 3.887 -5.930 1.00 96.06 152 CYS A O 1
ATOM 1237 N N . ALA A 1 153 ? 10.438 3.911 -6.993 1.00 95.88 153 ALA A N 1
ATOM 1238 C CA . ALA A 1 153 ? 10.447 5.343 -7.262 1.00 95.88 153 ALA A CA 1
ATOM 1239 C C . ALA A 1 153 ? 10.422 6.167 -5.962 1.00 95.88 153 ALA A C 1
ATOM 1241 O O . ALA A 1 153 ? 11.278 7.031 -5.768 1.00 95.88 153 ALA A O 1
ATOM 1242 N N . LYS A 1 154 ? 9.519 5.851 -5.018 1.00 92.19 154 LYS A N 1
ATOM 1243 C CA . LYS A 1 154 ? 9.467 6.527 -3.706 1.00 92.19 154 LYS A CA 1
ATOM 1244 C C . LYS A 1 154 ? 10.760 6.346 -2.908 1.00 92.19 154 LYS A C 1
ATOM 1246 O O . LYS A 1 154 ? 11.299 7.321 -2.385 1.00 92.19 154 LYS A O 1
ATOM 1251 N N . LEU A 1 155 ? 11.273 5.114 -2.835 1.00 92.38 155 LEU A N 1
ATOM 1252 C CA . LEU A 1 155 ? 12.527 4.802 -2.141 1.00 92.38 155 LEU A CA 1
ATOM 1253 C C . LEU A 1 155 ? 13.710 5.552 -2.765 1.00 92.38 155 LEU A C 1
ATOM 1255 O O . LEU A 1 155 ? 14.542 6.097 -2.043 1.00 92.38 155 LEU A O 1
ATOM 1259 N N . LYS A 1 156 ? 13.787 5.610 -4.098 1.00 93.88 156 LYS A N 1
ATOM 1260 C CA . LYS A 1 156 ? 14.879 6.278 -4.812 1.00 93.88 156 LYS A CA 1
ATOM 1261 C C . LYS A 1 156 ? 14.834 7.800 -4.674 1.00 93.88 156 LYS A C 1
ATOM 1263 O O . LYS A 1 156 ? 15.894 8.400 -4.514 1.00 93.88 156 LYS A O 1
ATOM 1268 N N . ALA A 1 157 ? 13.647 8.402 -4.717 1.00 90.19 157 ALA A N 1
ATOM 1269 C CA . ALA A 1 157 ? 13.466 9.847 -4.576 1.00 90.19 157 ALA A CA 1
ATOM 1270 C C . ALA A 1 157 ? 13.661 10.346 -3.131 1.00 90.19 157 ALA A C 1
ATOM 1272 O O . ALA A 1 157 ? 13.850 11.539 -2.916 1.00 90.19 157 ALA A O 1
ATOM 1273 N N . GLY A 1 158 ? 13.625 9.454 -2.133 1.00 84.62 158 GLY A N 1
ATOM 1274 C CA . GLY A 1 158 ? 13.803 9.836 -0.729 1.00 84.62 158 GLY A CA 1
ATOM 1275 C C . GLY A 1 158 ? 12.594 10.557 -0.129 1.00 84.62 158 GLY A C 1
ATOM 1276 O O . GLY A 1 158 ? 12.735 11.281 0.852 1.00 84.62 158 GLY A O 1
ATOM 1277 N N . VAL A 1 159 ? 11.407 10.385 -0.720 1.00 79.50 159 VAL A N 1
ATOM 1278 C CA . VAL A 1 159 ? 10.181 11.103 -0.324 1.00 79.50 159 VAL A CA 1
ATOM 1279 C C . VAL A 1 159 ? 9.482 10.487 0.892 1.00 79.50 159 VAL A C 1
ATOM 1281 O O . VAL A 1 159 ? 8.538 11.069 1.421 1.00 79.50 159 VA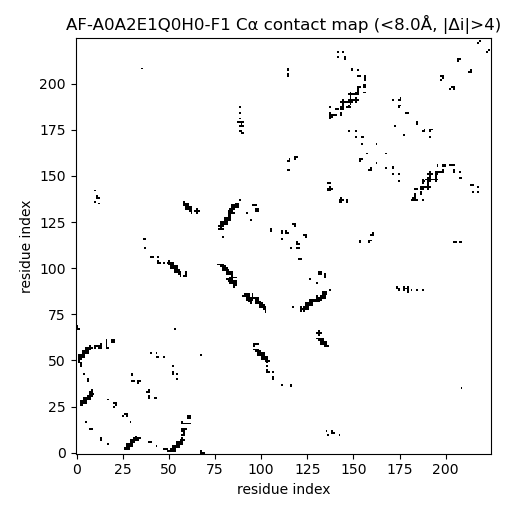L A O 1
ATOM 1284 N N . ILE A 1 160 ? 9.919 9.308 1.353 1.00 73.56 160 ILE A N 1
ATOM 1285 C CA . ILE A 1 160 ? 9.327 8.641 2.516 1.00 73.56 160 ILE A CA 1
ATOM 1286 C C . ILE A 1 160 ? 9.864 9.295 3.794 1.00 73.56 160 ILE A C 1
ATOM 1288 O O . ILE A 1 160 ? 11.069 9.349 4.046 1.00 73.56 160 ILE A O 1
ATOM 1292 N N . LYS A 1 161 ? 8.965 9.765 4.661 1.00 67.44 161 LYS A N 1
ATOM 1293 C CA . LYS A 1 161 ? 9.362 10.373 5.938 1.00 67.44 161 LYS A CA 1
ATOM 1294 C C . LYS A 1 161 ? 10.132 9.381 6.825 1.00 67.44 161 LYS A C 1
ATOM 1296 O O . LYS A 1 161 ? 9.729 8.227 6.981 1.00 67.44 161 LYS A O 1
ATOM 1301 N N . ASN A 1 162 ? 11.206 9.853 7.465 1.00 68.94 162 ASN A N 1
ATOM 1302 C CA . ASN A 1 162 ? 12.120 9.060 8.310 1.00 68.94 162 ASN A CA 1
ATOM 1303 C C . ASN A 1 162 ? 12.844 7.915 7.576 1.00 68.94 162 ASN A C 1
ATOM 1305 O O . ASN A 1 162 ? 13.298 6.957 8.206 1.00 68.94 162 ASN A O 1
ATOM 1309 N N . GLN A 1 163 ? 12.959 8.007 6.252 1.00 73.81 163 GLN A N 1
ATOM 1310 C CA . GLN A 1 163 ? 13.718 7.061 5.451 1.00 73.81 163 GLN A CA 1
ATOM 1311 C C . GLN A 1 163 ? 15.201 7.055 5.861 1.00 73.81 163 GLN A C 1
ATOM 1313 O O . GLN A 1 163 ? 15.840 8.099 5.977 1.00 73.81 163 GLN A O 1
ATOM 1318 N N . ARG A 1 164 ? 15.750 5.859 6.103 1.00 75.44 164 ARG A N 1
ATOM 1319 C CA . ARG A 1 164 ? 17.159 5.656 6.474 1.00 75.44 164 ARG A CA 1
ATOM 1320 C C . ARG A 1 164 ? 17.952 5.196 5.262 1.00 75.44 164 ARG A C 1
ATOM 1322 O O . ARG A 1 164 ? 17.551 4.231 4.612 1.00 75.44 164 ARG A O 1
ATOM 1329 N N . ASN A 1 165 ? 19.081 5.843 4.985 1.00 78.06 165 ASN A N 1
ATOM 1330 C CA . ASN A 1 165 ? 19.859 5.590 3.768 1.00 78.06 165 ASN A CA 1
ATOM 1331 C C . ASN A 1 165 ? 20.292 4.122 3.630 1.00 78.06 165 ASN A C 1
ATOM 1333 O O . ASN A 1 165 ? 20.031 3.523 2.594 1.00 78.06 165 ASN A O 1
ATOM 1337 N N . GLU A 1 166 ? 20.866 3.513 4.670 1.00 84.00 166 GLU A N 1
ATOM 1338 C CA . GLU A 1 166 ? 21.335 2.117 4.606 1.00 84.00 166 GLU A CA 1
ATOM 1339 C C . GLU A 1 166 ? 20.194 1.118 4.380 1.00 84.00 166 GLU A C 1
ATOM 1341 O O . GLU A 1 166 ? 20.266 0.272 3.492 1.00 84.00 166 GLU A O 1
ATOM 1346 N N . GLU A 1 167 ? 19.102 1.252 5.136 1.00 85.94 167 GLU A N 1
ATOM 1347 C CA . GLU A 1 167 ? 17.930 0.385 4.997 1.00 85.94 167 GLU A CA 1
ATOM 1348 C C . GLU A 1 167 ? 17.258 0.557 3.627 1.00 85.94 167 GLU A C 1
ATOM 1350 O O . GLU A 1 167 ? 16.824 -0.417 3.017 1.00 85.94 167 GLU A O 1
ATOM 1355 N N . THR A 1 168 ? 17.214 1.785 3.109 1.00 89.00 168 THR A N 1
ATOM 1356 C CA . THR A 1 168 ? 16.689 2.070 1.766 1.00 89.00 168 THR A CA 1
ATOM 1357 C C . THR A 1 168 ? 17.540 1.419 0.697 1.00 89.00 168 THR A C 1
ATOM 1359 O O . THR A 1 168 ? 17.000 0.762 -0.189 1.00 89.00 168 THR A O 1
ATOM 1362 N N . VAL A 1 169 ? 18.861 1.594 0.773 1.00 89.94 169 VAL A N 1
ATOM 1363 C CA . VAL A 1 169 ? 19.793 0.994 -0.181 1.00 89.94 169 VAL A CA 1
ATOM 1364 C C . VAL A 1 169 ? 19.642 -0.521 -0.151 1.00 89.94 169 VAL A C 1
ATOM 1366 O O . VAL A 1 169 ? 19.518 -1.125 -1.210 1.00 89.94 169 VAL A O 1
ATOM 1369 N N . HIS A 1 170 ? 19.546 -1.126 1.035 1.00 93.00 170 HIS A N 1
ATOM 1370 C CA . HIS A 1 170 ? 19.313 -2.561 1.164 1.00 93.00 170 HIS A CA 1
ATOM 1371 C C . HIS A 1 170 ? 17.973 -3.006 0.553 1.00 93.00 170 HIS A C 1
ATOM 1373 O O . HIS A 1 170 ? 17.937 -3.997 -0.171 1.00 93.00 170 HIS A O 1
ATOM 1379 N N . ARG A 1 171 ? 16.877 -2.269 0.781 1.00 93.75 171 ARG A N 1
ATOM 1380 C CA . ARG A 1 171 ? 15.566 -2.574 0.176 1.00 93.75 171 ARG A CA 1
ATOM 1381 C C . ARG A 1 171 ? 15.607 -2.480 -1.347 1.00 93.75 171 ARG A C 1
A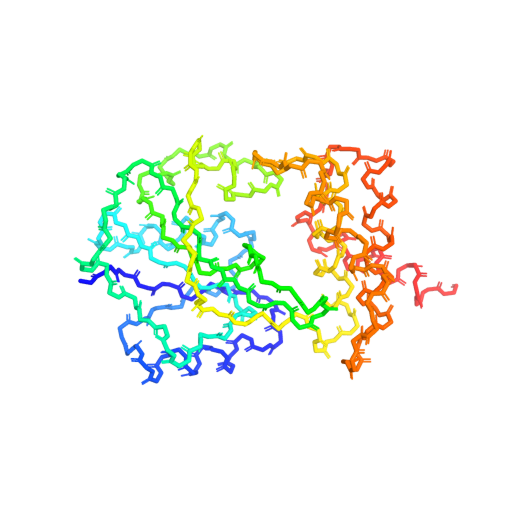TOM 1383 O O . ARG A 1 171 ? 15.156 -3.403 -2.015 1.00 93.75 171 ARG A O 1
ATOM 1390 N N . LEU A 1 172 ? 16.155 -1.391 -1.891 1.00 94.69 172 LEU A N 1
ATOM 1391 C CA . LEU A 1 172 ? 16.341 -1.228 -3.336 1.00 94.69 172 LEU A CA 1
ATOM 1392 C C . LEU A 1 172 ? 17.192 -2.369 -3.907 1.00 94.69 172 LEU A C 1
ATOM 1394 O O . LEU A 1 172 ? 16.875 -2.903 -4.964 1.00 94.69 172 LEU A O 1
ATOM 1398 N N . ASP A 1 173 ? 18.225 -2.795 -3.179 1.00 94.56 173 ASP A N 1
ATOM 1399 C CA . ASP A 1 173 ? 19.055 -3.929 -3.573 1.00 94.56 173 ASP A CA 1
ATOM 1400 C C . ASP A 1 173 ? 18.254 -5.234 -3.654 1.00 94.56 173 ASP A C 1
ATOM 1402 O O . ASP A 1 173 ? 18.393 -5.978 -4.623 1.00 94.56 173 ASP A O 1
ATOM 1406 N N . GLN A 1 174 ? 17.370 -5.496 -2.685 1.00 96.19 174 GLN A N 1
ATOM 1407 C CA . GLN A 1 174 ? 16.493 -6.668 -2.722 1.00 96.19 174 GLN A CA 1
ATOM 1408 C C . GLN A 1 174 ? 15.515 -6.619 -3.902 1.00 96.19 174 GLN A C 1
ATOM 1410 O O . GLN A 1 174 ? 15.377 -7.625 -4.592 1.00 96.19 174 GLN A O 1
ATOM 1415 N N . TRP A 1 175 ? 14.917 -5.462 -4.211 1.00 96.06 175 TRP A N 1
ATOM 1416 C CA . TRP A 1 175 ? 14.042 -5.302 -5.385 1.00 96.06 175 TRP A CA 1
ATOM 1417 C C . TRP A 1 175 ? 14.731 -5.628 -6.717 1.00 96.06 175 TRP A C 1
ATOM 1419 O O . TRP A 1 175 ? 14.078 -6.101 -7.646 1.00 96.06 175 TRP A O 1
ATOM 1429 N N . ILE A 1 176 ? 16.044 -5.407 -6.815 1.00 94.12 176 ILE A N 1
ATOM 1430 C CA . ILE A 1 176 ? 16.816 -5.647 -8.042 1.00 94.12 176 ILE A CA 1
ATOM 1431 C C . ILE A 1 176 ? 17.454 -7.042 -8.073 1.00 94.12 176 ILE A C 1
ATOM 1433 O O . ILE A 1 176 ? 17.536 -7.668 -9.137 1.00 94.12 176 ILE A O 1
ATOM 1437 N N . LYS A 1 177 ? 17.943 -7.544 -6.936 1.00 93.88 177 LYS A N 1
ATOM 1438 C CA . LYS A 1 177 ? 18.767 -8.763 -6.871 1.00 93.88 177 LYS A CA 1
ATOM 1439 C C . LYS A 1 177 ? 18.013 -10.008 -6.440 1.00 93.88 177 LYS A C 1
ATOM 1441 O O . LYS A 1 177 ? 18.424 -11.100 -6.833 1.00 93.88 177 LYS A O 1
ATOM 1446 N N . PHE A 1 178 ? 16.957 -9.879 -5.639 1.00 93.38 178 PHE A N 1
ATOM 1447 C CA . PHE A 1 178 ? 16.196 -11.048 -5.223 1.00 93.38 178 PHE A CA 1
ATOM 1448 C C . PHE A 1 178 ? 15.516 -11.674 -6.444 1.00 93.38 178 PHE A C 1
ATOM 1450 O O . PHE A 1 178 ? 14.998 -10.982 -7.319 1.00 93.38 178 PHE A O 1
ATOM 1457 N N . ARG A 1 179 ? 15.574 -13.002 -6.535 1.00 91.75 179 ARG A N 1
ATOM 1458 C CA . ARG A 1 179 ? 14.950 -13.782 -7.609 1.00 91.75 179 ARG A CA 1
ATOM 1459 C C . ARG A 1 179 ? 13.832 -14.595 -6.990 1.00 91.75 179 ARG A C 1
ATOM 1461 O O . ARG A 1 179 ? 14.046 -15.706 -6.512 1.00 91.75 179 ARG A O 1
ATOM 1468 N N . SER A 1 180 ? 12.659 -13.979 -6.939 1.00 89.44 180 SER A N 1
ATOM 1469 C CA . SER A 1 180 ? 11.468 -14.603 -6.380 1.00 89.44 180 SER A CA 1
ATOM 1470 C C . SER A 1 180 ? 10.966 -15.731 -7.296 1.00 89.44 180 SER A C 1
ATOM 1472 O O . SER A 1 180 ? 11.008 -15.577 -8.515 1.00 89.44 180 SER A O 1
ATOM 1474 N N . PRO A 1 181 ? 10.445 -16.851 -6.763 1.00 92.00 181 PRO A N 1
ATOM 1475 C CA . PRO A 1 181 ? 9.835 -17.906 -7.579 1.00 92.00 181 PRO A CA 1
ATOM 1476 C C . PRO A 1 181 ? 8.457 -17.517 -8.159 1.00 92.00 181 PRO A C 1
ATOM 1478 O O . PRO A 1 181 ? 7.777 -18.354 -8.749 1.00 92.00 181 PRO A O 1
ATOM 1481 N N . LEU A 1 182 ? 8.013 -16.272 -7.967 1.00 92.81 182 LEU A N 1
ATOM 1482 C CA . LEU A 1 182 ? 6.722 -15.767 -8.430 1.00 92.81 182 LEU A CA 1
ATOM 1483 C C . LEU A 1 182 ? 6.655 -15.681 -9.961 1.00 92.81 182 LEU A C 1
ATOM 1485 O O . LEU A 1 182 ? 7.597 -15.240 -10.617 1.00 92.81 182 LEU A O 1
ATOM 1489 N N . ALA A 1 183 ? 5.492 -16.011 -10.531 1.00 91.69 183 ALA A N 1
ATOM 1490 C CA . ALA A 1 183 ? 5.284 -16.052 -11.983 1.00 91.69 183 ALA A CA 1
ATOM 1491 C C . ALA A 1 183 ? 5.614 -14.725 -12.698 1.00 91.69 183 ALA A C 1
ATOM 1493 O O . ALA A 1 183 ? 6.126 -14.727 -13.818 1.00 91.69 183 ALA A O 1
ATOM 1494 N N . ASN A 1 184 ? 5.359 -13.591 -12.040 1.00 95.56 184 ASN A N 1
ATOM 1495 C CA . ASN A 1 184 ? 5.600 -12.252 -12.579 1.00 95.56 184 ASN A CA 1
ATOM 1496 C C . ASN A 1 184 ? 6.892 -11.594 -12.049 1.00 95.56 184 ASN A C 1
ATOM 1498 O O . ASN A 1 184 ? 7.021 -10.372 -12.117 1.00 95.56 184 ASN A O 1
ATOM 1502 N N . GLU A 1 185 ? 7.877 -12.368 -11.569 1.00 96.00 185 GLU A N 1
ATOM 1503 C CA . GLU A 1 185 ? 9.170 -11.842 -11.081 1.00 96.00 185 GLU A CA 1
ATOM 1504 C C . GLU A 1 185 ? 9.850 -10.906 -12.089 1.00 96.00 185 GLU A C 1
ATOM 1506 O O . GLU A 1 185 ? 10.297 -9.818 -11.724 1.00 96.00 185 GLU A O 1
ATOM 1511 N N . LYS A 1 186 ? 9.835 -11.258 -13.381 1.00 96.19 186 LYS A N 1
ATOM 1512 C CA . LYS A 1 186 ? 10.450 -10.416 -14.417 1.00 96.19 186 LYS A CA 1
ATOM 1513 C C . LYS A 1 186 ? 9.860 -9.002 -14.453 1.00 96.19 186 LYS A C 1
ATOM 1515 O O . LYS A 1 186 ? 10.566 -8.049 -14.773 1.00 96.19 186 LYS A O 1
ATOM 1520 N N . TRP A 1 187 ? 8.568 -8.876 -14.148 1.00 97.44 187 TRP A N 1
ATOM 1521 C CA . TRP A 1 187 ? 7.838 -7.612 -14.155 1.00 97.44 187 TRP A CA 1
ATOM 1522 C C . TRP A 1 187 ? 8.037 -6.836 -12.861 1.00 97.44 187 TRP A C 1
ATOM 1524 O O . TRP A 1 187 ? 8.173 -5.620 -12.926 1.00 97.44 187 TRP A O 1
ATOM 1534 N N . ILE A 1 188 ? 8.168 -7.529 -11.725 1.00 97.44 188 ILE A N 1
ATOM 1535 C CA . ILE A 1 188 ? 8.636 -6.936 -10.465 1.00 97.44 188 ILE A CA 1
ATOM 1536 C C . ILE A 1 188 ? 9.980 -6.235 -10.688 1.00 97.44 188 ILE A C 1
ATOM 1538 O O . ILE A 1 188 ? 10.114 -5.048 -10.398 1.00 97.44 188 ILE A O 1
ATOM 1542 N N . ARG A 1 189 ? 10.964 -6.936 -11.265 1.00 96.75 189 ARG A N 1
ATOM 1543 C CA . ARG A 1 189 ? 12.300 -6.368 -11.486 1.00 96.75 189 ARG A CA 1
ATOM 1544 C C . ARG A 1 189 ? 12.278 -5.189 -12.459 1.00 96.75 189 ARG A C 1
ATOM 1546 O O . ARG A 1 189 ? 12.865 -4.154 -12.167 1.00 96.75 189 ARG A O 1
ATOM 1553 N N . ARG A 1 190 ? 11.570 -5.324 -13.585 1.00 97.12 190 ARG A N 1
ATOM 1554 C CA . ARG A 1 190 ? 11.401 -4.225 -14.553 1.00 97.12 190 ARG A CA 1
ATOM 1555 C C . ARG A 1 190 ? 10.740 -3.006 -13.919 1.00 97.12 190 ARG A C 1
ATOM 1557 O O . ARG A 1 190 ? 11.220 -1.897 -14.099 1.00 97.12 190 ARG A O 1
ATOM 1564 N N . GLY A 1 191 ? 9.684 -3.217 -13.133 1.00 97.88 191 GLY A N 1
ATOM 1565 C CA . GLY A 1 191 ? 9.018 -2.147 -12.400 1.00 97.88 191 GLY A CA 1
ATOM 1566 C C . GLY A 1 191 ? 9.978 -1.442 -11.453 1.00 97.88 191 GLY A C 1
ATOM 1567 O O . GLY A 1 191 ? 10.058 -0.220 -11.471 1.00 97.88 191 GLY A O 1
ATOM 1568 N N . ALA A 1 192 ? 10.766 -2.197 -10.687 1.00 97.75 192 ALA A N 1
ATOM 1569 C CA . ALA A 1 192 ? 11.776 -1.628 -9.803 1.00 97.75 192 ALA A CA 1
ATOM 1570 C C . ALA A 1 192 ? 12.807 -0.767 -10.557 1.00 97.75 192 ALA A C 1
ATOM 1572 O O . ALA A 1 192 ? 13.054 0.374 -10.164 1.00 97.75 192 ALA A O 1
ATOM 1573 N N . GLU A 1 193 ? 13.366 -1.284 -11.655 1.00 97.38 193 GLU A N 1
ATOM 1574 C CA . GLU A 1 193 ? 14.335 -0.581 -12.510 1.00 97.38 193 GLU A CA 1
ATOM 1575 C C . GLU A 1 193 ? 13.738 0.710 -13.103 1.00 97.38 193 GLU A C 1
ATOM 1577 O O . GLU A 1 193 ? 14.321 1.790 -12.955 1.00 97.38 193 GLU A O 1
ATOM 1582 N N . ASP A 1 194 ? 12.547 0.620 -13.697 1.00 97.44 194 ASP A N 1
ATOM 1583 C CA . ASP A 1 194 ? 11.836 1.754 -14.296 1.00 97.44 194 ASP A CA 1
ATOM 1584 C C . ASP A 1 194 ? 11.467 2.811 -13.251 1.00 97.44 194 ASP A C 1
ATOM 1586 O O . ASP A 1 194 ? 11.629 4.007 -13.493 1.00 97.44 194 ASP A O 1
ATOM 1590 N N . GLY A 1 195 ? 11.017 2.391 -12.066 1.00 97.38 195 GLY A N 1
ATOM 1591 C CA . GLY A 1 195 ? 10.667 3.294 -10.971 1.00 97.38 195 GLY A CA 1
ATOM 1592 C C . GLY A 1 195 ? 11.881 4.060 -10.452 1.00 97.38 195 GLY A C 1
ATOM 1593 O O . GLY A 1 195 ? 11.815 5.271 -10.232 1.00 97.38 195 GLY A O 1
ATOM 1594 N N . MET A 1 196 ? 13.023 3.382 -10.308 1.00 96.25 196 MET A N 1
ATOM 1595 C CA . MET A 1 196 ? 14.280 4.033 -9.931 1.00 96.25 196 MET A CA 1
ATOM 1596 C C . MET A 1 196 ? 14.739 5.037 -10.987 1.00 96.25 196 MET A C 1
ATOM 1598 O O . MET A 1 196 ? 15.183 6.128 -10.625 1.00 96.25 196 MET A O 1
ATOM 1602 N N . LYS A 1 197 ? 14.626 4.691 -12.273 1.00 96.19 197 LYS A N 1
ATOM 1603 C CA . LYS A 1 197 ? 14.959 5.595 -13.378 1.00 96.19 197 LYS A CA 1
ATOM 1604 C C . LYS A 1 197 ? 14.035 6.812 -13.394 1.00 96.19 197 LYS A C 1
ATOM 1606 O O . LYS A 1 197 ? 14.516 7.942 -13.429 1.00 96.19 197 LYS A O 1
ATOM 1611 N N . TYR A 1 198 ? 12.728 6.595 -13.275 1.00 95.94 198 TYR A N 1
ATOM 1612 C CA . TYR A 1 198 ? 11.740 7.668 -13.205 1.00 95.94 198 TYR A CA 1
ATOM 1613 C C . TYR A 1 198 ? 12.047 8.654 -12.073 1.00 95.94 198 TYR A C 1
ATOM 1615 O O . TYR A 1 198 ? 12.067 9.858 -12.301 1.00 95.94 198 TYR A O 1
ATOM 1623 N N . ALA A 1 199 ? 12.382 8.162 -10.879 1.00 95.06 199 ALA A N 1
ATOM 1624 C CA . ALA A 1 199 ? 12.756 9.013 -9.750 1.00 95.06 199 ALA A CA 1
ATOM 1625 C C . ALA A 1 199 ? 14.052 9.817 -9.967 1.00 95.06 199 ALA A C 1
ATOM 1627 O O . ALA A 1 199 ? 14.231 10.862 -9.346 1.00 95.06 199 ALA A O 1
ATOM 1628 N N . GLN A 1 200 ? 14.970 9.346 -10.818 1.00 92.50 200 GLN A N 1
ATOM 1629 C CA . GLN A 1 200 ? 16.168 10.108 -11.190 1.00 92.50 200 GLN A CA 1
ATOM 1630 C C . GLN A 1 200 ? 15.845 11.236 -12.174 1.00 92.50 200 GLN A C 1
ATOM 1632 O O . GLN A 1 200 ? 16.434 12.310 -12.077 1.00 92.50 200 GLN A O 1
ATOM 1637 N N . GLU A 1 201 ? 14.926 10.995 -13.108 1.00 92.00 201 GLU A N 1
ATOM 1638 C CA . GLU A 1 201 ? 14.534 11.949 -14.154 1.00 92.00 201 GLU A CA 1
ATOM 1639 C C . GLU A 1 201 ? 13.483 12.962 -13.665 1.00 92.00 201 GLU A C 1
ATOM 1641 O O . GLU A 1 201 ? 13.481 14.115 -14.090 1.00 92.00 201 GLU A O 1
ATOM 1646 N N . SER A 1 202 ? 12.608 12.549 -12.746 1.00 90.38 202 SER A N 1
ATOM 1647 C CA . SER A 1 202 ? 11.525 13.347 -12.164 1.00 90.38 202 SER A CA 1
ATOM 1648 C C . SER A 1 202 ? 11.427 13.082 -10.652 1.00 90.38 202 SER A C 1
ATOM 1650 O O . SER A 1 202 ? 10.570 12.323 -10.194 1.00 90.38 202 SER A O 1
ATOM 1652 N N . PRO A 1 203 ? 12.297 13.711 -9.835 1.00 82.94 203 PRO A N 1
ATOM 1653 C CA . PRO A 1 203 ? 12.336 13.481 -8.387 1.00 82.94 203 PRO A CA 1
ATOM 1654 C C . PRO A 1 203 ? 11.055 13.874 -7.637 1.00 82.94 203 PRO A C 1
ATOM 1656 O O . PRO A 1 203 ? 10.848 13.436 -6.508 1.00 82.94 203 PRO A O 1
ATOM 1659 N N . THR A 1 204 ? 10.198 14.701 -8.242 1.00 84.44 204 THR A N 1
ATOM 1660 C CA . THR A 1 204 ? 8.909 15.132 -7.678 1.00 84.44 204 THR A CA 1
ATOM 1661 C C . THR A 1 204 ? 7.813 14.071 -7.792 1.00 84.44 204 THR A C 1
ATOM 1663 O O . THR A 1 204 ? 6.822 14.148 -7.070 1.00 84.44 204 THR A O 1
ATOM 1666 N N . LEU A 1 205 ? 8.012 13.041 -8.626 1.00 89.88 205 LEU A N 1
ATOM 1667 C CA . LEU A 1 205 ? 7.114 11.893 -8.771 1.00 89.88 205 LEU A CA 1
ATOM 1668 C C . LEU A 1 205 ? 5.669 12.267 -9.171 1.00 89.88 205 LEU A C 1
ATOM 1670 O O . LEU A 1 205 ? 4.712 11.616 -8.753 1.00 89.88 205 LEU A O 1
ATOM 1674 N N . ASP A 1 206 ? 5.516 13.292 -10.015 1.00 86.44 206 ASP A N 1
ATOM 1675 C CA . ASP A 1 206 ? 4.249 13.976 -10.333 1.00 86.44 206 ASP A CA 1
ATOM 1676 C C . ASP A 1 206 ? 3.077 13.073 -10.754 1.00 86.44 206 ASP A C 1
ATOM 1678 O O . ASP A 1 206 ? 1.915 13.441 -10.585 1.00 86.44 206 ASP A O 1
ATOM 1682 N N . TRP A 1 207 ? 3.345 11.902 -11.338 1.00 90.44 207 TRP A N 1
ATOM 1683 C CA . TRP A 1 207 ? 2.301 11.000 -11.836 1.00 90.44 207 TRP A CA 1
ATOM 1684 C C . TRP A 1 207 ? 2.325 9.606 -11.210 1.00 90.44 207 TRP A C 1
ATOM 1686 O O . TRP A 1 207 ? 1.548 8.745 -11.608 1.00 90.44 207 TRP A O 1
ATOM 1696 N N . ILE A 1 208 ? 3.133 9.378 -10.175 1.00 92.12 208 ILE A N 1
ATOM 1697 C CA . ILE A 1 208 ? 3.273 8.064 -9.523 1.00 92.12 208 ILE A CA 1
ATOM 1698 C C . ILE A 1 208 ? 1.963 7.492 -8.950 1.00 92.12 208 ILE A C 1
ATOM 1700 O O . ILE A 1 208 ? 1.869 6.299 -8.660 1.00 92.12 208 ILE A O 1
ATOM 1704 N N . ASN A 1 209 ? 0.949 8.336 -8.755 1.00 89.31 209 ASN A N 1
ATOM 1705 C CA . ASN A 1 209 ? -0.373 7.954 -8.257 1.00 89.31 209 ASN A CA 1
ATOM 1706 C C . ASN A 1 209 ? -1.457 7.945 -9.354 1.00 89.31 209 ASN A C 1
ATOM 1708 O O . ASN A 1 209 ? -2.601 7.596 -9.069 1.00 89.31 209 ASN A O 1
ATOM 1712 N N . ASP A 1 210 ? -1.109 8.288 -10.596 1.00 91.12 210 ASP A N 1
ATOM 1713 C CA . ASP A 1 210 ? -1.996 8.265 -11.760 1.00 91.12 210 ASP A CA 1
ATOM 1714 C C . ASP A 1 210 ? -1.885 6.898 -12.451 1.00 91.12 210 ASP A C 1
ATOM 1716 O O . ASP A 1 210 ? -0.934 6.614 -13.183 1.00 91.12 210 ASP A O 1
ATOM 1720 N N . PHE A 1 211 ? -2.843 6.016 -12.157 1.00 91.94 211 PHE A N 1
ATOM 1721 C CA . PHE A 1 211 ? -2.830 4.644 -12.669 1.00 91.94 211 PHE A CA 1
ATOM 1722 C C . PHE A 1 211 ? -3.001 4.615 -14.186 1.00 91.94 211 PHE A C 1
ATOM 1724 O O . PHE A 1 211 ? -2.372 3.794 -14.838 1.00 91.94 211 PHE A O 1
ATOM 1731 N N . GLU A 1 212 ? -3.771 5.534 -14.766 1.00 93.25 212 GLU A N 1
ATOM 1732 C CA . GLU A 1 212 ? -3.934 5.611 -16.217 1.00 93.25 212 GLU A CA 1
ATOM 1733 C C . GLU A 1 212 ? -2.605 5.954 -16.918 1.00 93.25 212 GLU A C 1
ATOM 1735 O O . GLU A 1 212 ? -2.274 5.367 -17.952 1.00 93.25 212 GLU A O 1
ATOM 1740 N N . LYS A 1 213 ? -1.799 6.855 -16.340 1.00 94.62 213 LYS A N 1
ATOM 1741 C CA . LYS A 1 213 ? -0.448 7.150 -16.852 1.00 94.62 213 LYS A CA 1
ATOM 1742 C C . LYS A 1 213 ? 0.523 5.987 -16.663 1.00 94.62 213 LYS A C 1
ATOM 1744 O O . LYS A 1 213 ? 1.293 5.711 -17.580 1.00 94.62 213 LYS A O 1
ATOM 1749 N N . LEU A 1 214 ? 0.483 5.312 -15.513 1.00 95.50 214 LEU A N 1
ATOM 1750 C CA . LEU A 1 214 ? 1.289 4.113 -15.244 1.00 95.50 214 LEU A CA 1
ATOM 1751 C C . LEU A 1 214 ? 0.981 2.994 -16.243 1.00 95.50 214 LEU A C 1
ATOM 1753 O O . LEU A 1 214 ? 1.901 2.435 -16.837 1.00 95.50 214 LEU A O 1
ATOM 1757 N N . A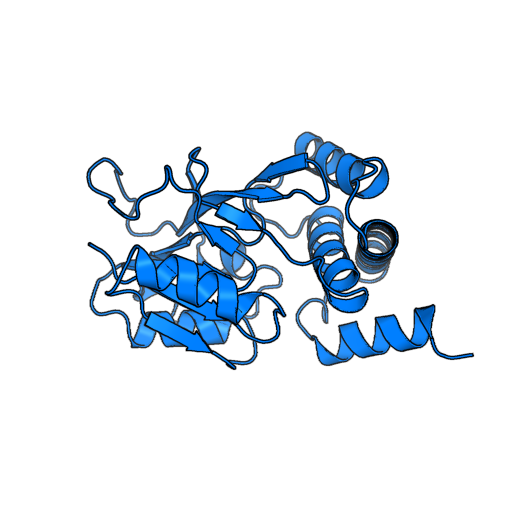SP A 1 215 ? -0.301 2.711 -16.458 1.00 95.12 215 ASP A N 1
ATOM 1758 C CA . ASP A 1 215 ? -0.763 1.672 -17.372 1.00 95.12 215 ASP A CA 1
ATOM 1759 C C . ASP A 1 215 ? -0.341 2.019 -18.819 1.00 95.12 215 ASP A C 1
ATOM 1761 O O . ASP A 1 215 ? 0.276 1.198 -19.498 1.00 95.12 215 ASP A O 1
ATOM 1765 N N . SER A 1 216 ? -0.522 3.276 -19.260 1.00 95.75 216 SER A N 1
ATOM 1766 C CA . SER A 1 216 ? -0.057 3.721 -20.586 1.00 95.75 216 SER A CA 1
ATOM 1767 C C . SER A 1 216 ? 1.467 3.664 -20.747 1.00 95.75 216 SER A C 1
ATOM 1769 O O . SER A 1 216 ? 1.949 3.340 -21.836 1.00 95.75 216 SER A O 1
ATOM 1771 N N . PHE A 1 217 ? 2.236 3.999 -19.706 1.00 95.50 217 PHE A N 1
ATOM 1772 C CA . PHE A 1 217 ? 3.696 3.881 -19.728 1.00 95.50 217 PHE A CA 1
ATOM 1773 C C . PHE A 1 217 ? 4.109 2.423 -19.932 1.00 95.50 217 PHE A C 1
ATOM 1775 O O . PHE A 1 217 ? 4.921 2.135 -20.810 1.00 95.50 217 PHE A O 1
ATOM 1782 N N . PHE A 1 218 ? 3.518 1.509 -19.161 1.00 96.88 218 PHE A N 1
ATOM 1783 C CA . PHE A 1 218 ? 3.789 0.078 -19.245 1.00 96.88 218 PHE A CA 1
ATOM 1784 C C . PHE A 1 218 ? 3.488 -0.485 -20.638 1.00 96.88 218 PHE A C 1
ATOM 1786 O O . PHE A 1 218 ? 4.327 -1.169 -21.225 1.00 96.88 218 PHE A O 1
ATOM 1793 N N . GLU A 1 219 ? 2.322 -0.158 -21.197 1.00 96.00 219 GLU A N 1
ATOM 1794 C CA . GLU A 1 219 ? 1.927 -0.592 -22.539 1.00 96.00 219 GLU A CA 1
ATOM 1795 C C . GLU A 1 219 ? 2.899 -0.086 -23.610 1.00 96.00 219 GLU A C 1
ATOM 1797 O O . GLU A 1 219 ? 3.415 -0.872 -24.403 1.00 96.00 219 GLU A O 1
ATOM 1802 N N . LYS A 1 220 ? 3.223 1.213 -23.597 1.00 95.25 220 LYS A N 1
ATOM 1803 C CA . LYS A 1 220 ? 4.150 1.810 -24.570 1.00 95.25 220 LYS A CA 1
ATOM 1804 C C . LYS A 1 220 ? 5.565 1.256 -24.464 1.00 95.25 220 LYS A C 1
ATOM 1806 O O . LYS A 1 220 ? 6.226 1.116 -25.484 1.00 95.25 220 LYS A O 1
ATOM 1811 N N . ALA A 1 221 ? 6.037 0.973 -23.254 1.00 94.19 221 ALA A N 1
ATOM 1812 C CA . ALA A 1 221 ? 7.398 0.497 -23.035 1.00 94.19 221 ALA A CA 1
ATOM 1813 C C . ALA A 1 221 ? 7.596 -0.971 -23.445 1.00 94.19 221 ALA A C 1
ATOM 1815 O O . ALA A 1 221 ? 8.723 -1.367 -23.742 1.00 94.19 221 ALA A O 1
ATOM 1816 N N . TYR A 1 222 ? 6.535 -1.785 -23.427 1.00 95.31 222 TYR A N 1
ATOM 1817 C CA . TYR A 1 222 ? 6.679 -3.241 -23.503 1.00 95.31 222 TYR A CA 1
ATOM 1818 C C . TYR A 1 222 ? 5.781 -3.956 -24.515 1.00 95.31 222 TYR A C 1
ATOM 1820 O O . TYR A 1 222 ? 5.996 -5.150 -24.730 1.00 95.31 222 TYR A O 1
ATOM 1828 N N . PHE A 1 223 ? 4.795 -3.278 -25.105 1.00 89.31 223 PHE A N 1
ATOM 1829 C CA . PHE A 1 223 ? 3.784 -3.916 -25.957 1.00 89.31 223 PHE A CA 1
ATOM 1830 C C . PHE A 1 223 ? 3.395 -3.119 -27.209 1.00 89.31 223 PHE A C 1
ATOM 1832 O O . PHE A 1 223 ? 2.652 -3.651 -28.030 1.00 89.31 223 PHE A O 1
ATOM 1839 N N . ASN A 1 224 ? 3.895 -1.892 -27.382 1.00 77.75 224 ASN A N 1
ATOM 1840 C CA . ASN A 1 224 ? 3.758 -1.158 -28.639 1.00 77.75 224 ASN A CA 1
ATOM 1841 C C . ASN A 1 224 ? 5.058 -1.280 -29.445 1.00 77.75 224 ASN A C 1
ATOM 1843 O O . ASN A 1 224 ? 6.092 -0.780 -29.001 1.00 77.75 224 ASN A O 1
ATOM 1847 N N . ASP A 1 225 ? 4.968 -1.943 -30.602 1.00 54.56 225 ASP A N 1
ATOM 1848 C CA . ASP A 1 225 ? 5.961 -1.887 -31.686 1.00 54.56 225 ASP A CA 1
ATOM 1849 C C . ASP A 1 225 ? 5.808 -0.590 -32.501 1.00 54.56 225 ASP A C 1
ATOM 1851 O O . ASP A 1 225 ? 4.650 -0.216 -32.817 1.00 54.56 225 ASP A O 1
#

Sequence (225 aa):
MFDIFFVSYRESNADKNWVDLKARFPEAQRIHGVRGIYNAYGEAAKQAKTPYFFTVDGDNRIVSSFDFSTKNLKLDFETVHVWRCFNPAINMAYGFGAVKLFPKDLFQDSDLNGVDVTSSLAGKYKIINEMASETYFFDSPLEAWRGAFRECAKLKAGVIKNQRNEETVHRLDQWIKFRSPLANEKWIRRGAEDGMKYAQESPTLDWINDFEKLDSFFEKAYFND

Mean predicted aligned error: 4.87 Å